Protein AF-A0A291GUV1-F1 (afdb_monomer)

Radius of gyration: 18.77 Å; Cα contacts (8 Å, |Δi|>4): 471; chains: 1; bounding box: 46×38×51 Å

Nearest PDB structures (foldseek):
  6z2n-assembly1_AAA  TM=1.967E-01  e=1.186E+00  Pseudomonas aeruginosa PAO1
  6r1f-assembly1_A  TM=1.967E-01  e=1.882E+00  Pseudomonas aeruginosa PAO1
  5out-assemb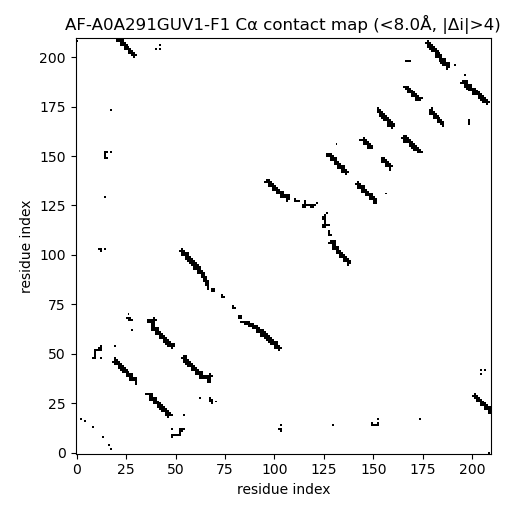ly1_A  TM=1.439E-01  e=7.865E-01  Pseudomonas aeruginosa PAO1
  6i2j-assembly1_A  TM=1.968E-01  e=3.144E+00  Pseudomonas aeruginosa PAO1
  5mzs-assembly1_A  TM=1.549E-01  e=6.450E+00  Pseudomonas aeruginosa PAO1

Mean predicted aligned error: 5.51 Å

Sequence (210 aa):
MPISLDTSLPSSLYPLAWLIGSWEGSGALIDADPDSPDARIEQQLVCTAREDGTLGWRSTIHRVDAPAPLPPTSAFARDAAPAPESTGSGERTLLHREDGVWSVGELLPGQDHAAAEAARPGTPASILSYRLGAQLTRRDEPTEEWTGEVRGPRVQLALADATGQVTATRMFGYISGRLMWLWEHRLPVPDGAPGETELTPYLSLEMHRA

pLDDT: mean 91.27, std 10.79, range [48.88, 98.69]

InterPro domains:
  IPR012674 Calycin [G3DSA:2.40.128.20] (1-210)
  IPR012674 Calycin [SSF50814] (8-188)
  IPR014878 THAP4-like, heme-binding domain [PF08768] (13-209)

Secondary structure (DSSP, 8-state):
-PPP--TTS-GGGGGGTTT-EEEEEEEEEPPSSTTSPPEEEEEEEEEEE-TTSPEEEEEEEEEEEEEPPPPGGGGG-SS-PPPPP--S---EEEEEEEEEEEEEEEEPTT--HHHHHHSPTTSGGG--EEEEEEEEEETTSPPEEEEEEEESSEEEEEEE-TTS-EEEEEEEEEETTEEEEEEEEEEEPTT--TT-EEEEEEEEEEEEE-

Structure (mmCIF, N/CA/C/O backbone):
data_AF-A0A291GUV1-F1
#
_entry.id   AF-A0A291GUV1-F1
#
loop_
_atom_site.group_PDB
_atom_site.id
_atom_site.type_symbol
_atom_site.label_atom_id
_atom_site.label_alt_id
_atom_site.label_comp_id
_atom_site.label_asym_id
_atom_site.label_entity_id
_atom_site.label_seq_id
_atom_site.pdbx_PDB_ins_code
_atom_site.Cartn_x
_atom_site.Cartn_y
_atom_site.Cartn_z
_atom_site.occupancy
_atom_site.B_iso_or_equiv
_atom_site.auth_seq_id
_atom_site.auth_comp_id
_atom_site.auth_asym_id
_atom_site.auth_atom_id
_atom_site.pdbx_PDB_model_num
ATOM 1 N N . MET A 1 1 ? -14.447 -14.378 -1.971 1.00 48.88 1 MET A N 1
ATOM 2 C CA . MET A 1 1 ? -14.921 -14.598 -0.585 1.00 48.88 1 MET A CA 1
ATOM 3 C C . MET A 1 1 ? -15.381 -13.267 0.008 1.00 48.88 1 MET A C 1
ATOM 5 O O . MET A 1 1 ? -14.678 -12.285 -0.216 1.00 48.88 1 MET A O 1
ATOM 9 N N . PRO A 1 2 ? -16.550 -13.186 0.675 1.00 60.34 2 PRO A N 1
ATOM 10 C CA . PRO A 1 2 ? -16.980 -11.969 1.371 1.00 60.34 2 PRO A CA 1
ATOM 11 C C . PRO A 1 2 ? -16.048 -11.645 2.553 1.00 60.34 2 PRO A C 1
ATOM 13 O O . PRO A 1 2 ? -15.397 -12.540 3.088 1.00 60.34 2 PRO A O 1
ATOM 16 N N . ILE A 1 3 ? -15.986 -10.373 2.961 1.00 64.25 3 ILE A N 1
ATOM 17 C CA . ILE A 1 3 ? -15.254 -9.955 4.168 1.00 64.25 3 ILE A CA 1
ATOM 18 C C . ILE A 1 3 ? -15.996 -10.512 5.391 1.00 64.25 3 ILE A C 1
ATOM 20 O O . ILE A 1 3 ? -17.155 -10.168 5.614 1.00 64.25 3 ILE A O 1
ATOM 24 N N . SER A 1 4 ? -15.335 -11.371 6.170 1.00 61.88 4 SER A N 1
ATOM 25 C CA . SER A 1 4 ? -15.818 -11.800 7.486 1.00 61.88 4 SER A CA 1
ATOM 26 C C . SER A 1 4 ? -15.296 -10.826 8.537 1.00 61.88 4 SER A C 1
ATOM 28 O O . SER A 1 4 ? -14.093 -10.584 8.601 1.00 61.88 4 SER A O 1
ATOM 30 N N . LEU A 1 5 ? -16.190 -10.255 9.345 1.00 66.06 5 LEU A N 1
ATOM 31 C CA . LEU A 1 5 ? -15.804 -9.385 10.453 1.00 66.06 5 LEU A CA 1
ATOM 32 C C . LEU A 1 5 ? -15.413 -10.253 11.648 1.00 66.06 5 LEU A C 1
ATOM 34 O O . LEU A 1 5 ? -16.259 -10.922 12.239 1.00 66.06 5 LEU A O 1
ATOM 38 N N . ASP A 1 6 ? -14.127 -10.252 11.979 1.00 76.88 6 ASP A N 1
ATOM 39 C CA . ASP A 1 6 ? -13.620 -10.865 13.199 1.00 76.88 6 ASP A CA 1
ATOM 40 C C . ASP A 1 6 ? -13.964 -9.971 14.396 1.00 76.88 6 ASP A C 1
ATOM 42 O O . ASP A 1 6 ? -13.456 -8.858 14.528 1.00 76.88 6 ASP A O 1
ATOM 46 N N . THR A 1 7 ? -14.843 -10.452 15.275 1.00 78.19 7 THR A N 1
ATOM 47 C CA . THR A 1 7 ? -15.263 -9.712 16.473 1.00 78.19 7 THR A CA 1
ATOM 48 C C . THR A 1 7 ? -14.165 -9.602 17.528 1.00 78.19 7 THR A C 1
ATOM 50 O O . THR A 1 7 ? -14.329 -8.852 18.485 1.00 78.19 7 THR A O 1
ATOM 53 N N . SER A 1 8 ? -13.075 -10.360 17.387 1.00 86.88 8 SER A N 1
ATOM 54 C CA . SER A 1 8 ? -11.895 -10.275 18.251 1.00 86.88 8 SER A CA 1
ATOM 55 C C . SER A 1 8 ? -10.822 -9.322 17.719 1.00 86.88 8 SER A C 1
ATOM 57 O O . SER A 1 8 ? -9.810 -9.115 18.388 1.00 86.88 8 SER A O 1
ATOM 59 N N . LEU A 1 9 ? -11.046 -8.706 16.550 1.00 92.56 9 LEU A N 1
ATOM 60 C CA . LEU A 1 9 ? -10.116 -7.747 15.969 1.00 92.56 9 LEU A CA 1
ATOM 61 C C . LEU A 1 9 ? -9.914 -6.553 16.920 1.00 92.56 9 LEU A C 1
ATOM 63 O O . LEU A 1 9 ? -10.897 -5.899 17.278 1.00 92.56 9 LEU A O 1
ATOM 67 N N . PRO A 1 10 ? -8.667 -6.208 17.294 1.00 94.75 10 PRO A N 1
ATOM 68 C CA . PRO A 1 10 ? -8.408 -5.003 18.069 1.00 94.75 10 PRO A CA 1
ATOM 69 C C . PRO A 1 10 ? -8.974 -3.760 17.379 1.00 94.75 10 PRO A C 1
ATOM 71 O O . PRO A 1 10 ? -8.784 -3.561 16.178 1.00 94.75 10 PRO A O 1
ATOM 74 N N . SER A 1 11 ? -9.640 -2.889 18.140 1.00 93.00 11 SER A N 1
ATOM 75 C CA . SER A 1 11 ? -10.332 -1.717 17.587 1.00 93.00 11 SER A CA 1
ATOM 76 C C . SER A 1 11 ? -9.405 -0.733 16.872 1.00 93.00 11 SER A C 1
ATOM 78 O O . SER A 1 11 ? -9.840 -0.043 15.952 1.00 93.00 11 SER A O 1
ATOM 80 N N . SER A 1 12 ? -8.119 -0.698 17.239 1.00 95.19 12 SER A N 1
ATOM 81 C CA . SER A 1 12 ? -7.092 0.075 16.529 1.00 95.19 12 SER A CA 1
ATOM 82 C C . SER A 1 12 ? -6.949 -0.339 15.061 1.00 95.19 12 SER A C 1
ATOM 84 O O . SER A 1 12 ? -6.573 0.480 14.231 1.00 95.19 12 SER A O 1
ATOM 86 N N . LEU A 1 13 ? -7.287 -1.584 14.709 1.00 96.50 13 LEU A N 1
ATOM 87 C CA . LEU A 1 13 ? -7.186 -2.114 13.350 1.00 96.50 13 LEU A CA 1
ATOM 88 C C . LEU A 1 13 ? -8.477 -2.002 12.543 1.00 96.50 13 LEU A C 1
ATOM 90 O O . LEU A 1 13 ? -8.472 -2.359 11.365 1.00 96.50 13 LEU A O 1
ATOM 94 N N . TYR A 1 14 ? -9.569 -1.479 13.108 1.00 94.00 14 TYR A N 1
ATOM 95 C CA . TYR A 1 14 ? -10.821 -1.301 12.362 1.00 94.00 14 TYR A CA 1
ATOM 96 C C . TYR A 1 14 ? -10.642 -0.525 11.045 1.00 94.00 14 TYR A C 1
ATOM 98 O O . TYR A 1 14 ? -11.185 -0.979 10.034 1.00 94.00 14 TYR A O 1
ATOM 106 N N . PRO A 1 15 ? -9.827 0.551 10.972 1.00 95.44 15 PRO A N 1
ATOM 107 C CA . PRO A 1 15 ? -9.578 1.246 9.705 1.00 95.44 15 PRO A CA 1
ATOM 108 C C . PRO A 1 15 ? -8.904 0.380 8.627 1.00 95.44 15 PRO A C 1
ATOM 110 O O . PRO A 1 15 ? -9.054 0.659 7.439 1.00 95.44 15 PRO A O 1
ATOM 113 N N . LEU A 1 16 ? -8.202 -0.688 9.021 1.00 96.69 16 LEU A N 1
ATOM 114 C CA . LEU A 1 16 ? -7.499 -1.626 8.138 1.00 96.69 16 LEU A CA 1
ATOM 115 C C . LEU A 1 16 ? -8.188 -2.995 8.035 1.00 96.69 16 LEU A C 1
ATOM 117 O O . LEU A 1 16 ? -7.654 -3.898 7.390 1.00 96.69 16 LEU A O 1
ATOM 121 N N . ALA A 1 17 ? -9.380 -3.172 8.616 1.00 94.56 17 ALA A N 1
ATOM 122 C CA . ALA A 1 17 ? -10.063 -4.468 8.661 1.00 94.56 17 ALA A CA 1
ATOM 123 C C . ALA A 1 17 ? -10.269 -5.087 7.266 1.00 94.56 17 ALA A C 1
ATOM 125 O O . ALA A 1 17 ? -10.180 -6.299 7.079 1.00 94.56 17 ALA A O 1
ATOM 126 N N . TRP A 1 18 ? -10.486 -4.240 6.258 1.00 94.00 18 TRP A N 1
ATOM 127 C CA . TRP A 1 18 ? -10.668 -4.643 4.866 1.00 94.00 18 TRP A CA 1
ATOM 128 C C . TRP A 1 18 ? -9.395 -5.164 4.190 1.00 94.00 18 TRP A C 1
ATOM 130 O O . TRP A 1 18 ? -9.521 -5.796 3.143 1.00 94.00 18 TRP A O 1
ATOM 140 N N . LEU A 1 19 ? -8.207 -4.923 4.752 1.00 95.88 19 LEU A N 1
ATOM 141 C CA . LEU A 1 19 ? -6.914 -5.367 4.222 1.00 95.88 19 LEU A CA 1
ATOM 142 C C . LEU A 1 19 ? -6.465 -6.702 4.837 1.00 95.88 19 LEU A C 1
ATOM 144 O O . LEU A 1 19 ? -5.697 -7.434 4.223 1.00 95.88 19 LEU A O 1
ATOM 148 N N . ILE A 1 20 ? -6.973 -7.058 6.020 1.00 95.88 20 ILE A N 1
ATOM 149 C CA . ILE A 1 20 ? -6.611 -8.294 6.729 1.00 95.88 20 ILE A CA 1
ATOM 150 C C . ILE A 1 20 ? -7.007 -9.527 5.908 1.00 95.88 20 ILE A C 1
ATOM 152 O O . ILE A 1 20 ? -8.106 -9.595 5.344 1.00 95.88 20 ILE A O 1
ATOM 156 N N . GLY A 1 21 ? -6.111 -10.513 5.865 1.00 95.44 21 GLY A N 1
ATOM 157 C CA . GLY A 1 21 ? -6.259 -11.773 5.144 1.00 95.44 21 GLY A CA 1
ATOM 158 C C . GLY A 1 21 ? -5.115 -12.033 4.167 1.00 95.44 21 GLY A C 1
ATOM 159 O O . GLY A 1 21 ? -4.085 -11.358 4.189 1.00 95.44 21 GLY A O 1
ATOM 160 N N . SER A 1 22 ? -5.319 -13.030 3.311 1.00 97.69 22 SER A N 1
ATOM 161 C CA . SER A 1 22 ? -4.397 -13.380 2.235 1.00 97.69 22 SER A CA 1
ATOM 162 C C . SER A 1 22 ? -4.894 -12.819 0.909 1.00 97.69 22 SER A C 1
ATOM 164 O O . SER A 1 22 ? -6.092 -12.849 0.615 1.00 97.69 22 SER A O 1
ATOM 166 N N . TRP A 1 23 ? -3.962 -12.333 0.106 1.00 98.06 23 TRP A N 1
ATOM 167 C CA . TRP A 1 23 ? -4.203 -11.798 -1.221 1.00 98.06 23 TRP A CA 1
ATOM 168 C C . TRP A 1 23 ? -3.198 -12.382 -2.194 1.00 98.06 23 TRP A C 1
ATOM 170 O O . TRP A 1 23 ? -2.025 -12.570 -1.865 1.00 98.06 23 TRP A O 1
ATOM 180 N N . GLU A 1 24 ? -3.650 -12.609 -3.412 1.00 98.12 24 GLU A N 1
ATOM 181 C CA . GLU A 1 24 ? -2.790 -12.981 -4.521 1.00 98.12 24 GLU A CA 1
ATOM 182 C C . GLU A 1 24 ? -3.249 -12.254 -5.782 1.00 98.12 24 GLU A C 1
ATOM 184 O O . GLU A 1 24 ? -4.422 -11.902 -5.923 1.00 98.12 24 GLU A O 1
ATOM 189 N N . GLY A 1 25 ? -2.324 -11.973 -6.687 1.00 96.44 25 GLY A N 1
ATOM 190 C CA . GLY A 1 25 ? -2.649 -11.193 -7.868 1.00 96.44 25 GLY A CA 1
ATOM 191 C C . GLY A 1 25 ? -1.497 -11.061 -8.836 1.00 96.44 25 GLY A C 1
ATOM 192 O O . GLY A 1 25 ? -0.401 -11.582 -8.615 1.00 96.44 25 GLY A O 1
ATOM 193 N N . SER A 1 26 ? -1.762 -10.333 -9.911 1.00 96.50 26 SER A N 1
ATOM 194 C CA . SER A 1 26 ? -0.773 -10.025 -10.934 1.00 96.50 26 SER A CA 1
ATOM 195 C C . SER A 1 26 ? -0.937 -8.605 -11.442 1.00 96.50 26 SER A C 1
ATOM 197 O O . SER A 1 26 ? -1.988 -7.986 -11.269 1.00 96.50 26 SER A O 1
ATOM 199 N N . GLY A 1 27 ? 0.101 -8.096 -12.082 1.00 95.75 27 GLY A N 1
ATOM 200 C CA . GLY A 1 27 ? 0.084 -6.754 -12.628 1.00 95.75 27 GLY A CA 1
ATOM 201 C C . GLY A 1 27 ? 1.339 -6.448 -13.421 1.00 95.75 27 GLY A C 1
ATOM 202 O O . GLY A 1 27 ? 1.973 -7.366 -13.949 1.00 95.75 27 GLY A O 1
ATOM 203 N N . ALA A 1 28 ? 1.667 -5.168 -13.507 1.00 95.69 28 ALA A N 1
ATOM 204 C CA . ALA A 1 28 ? 2.740 -4.648 -14.338 1.00 95.69 28 ALA A CA 1
ATOM 205 C C . ALA A 1 28 ? 3.915 -4.173 -13.478 1.00 95.69 28 ALA A C 1
ATOM 207 O O . ALA A 1 28 ? 3.725 -3.455 -12.494 1.00 95.69 28 ALA A O 1
ATOM 208 N N . LEU A 1 29 ? 5.120 -4.568 -13.876 1.00 95.94 29 LEU A N 1
ATOM 209 C CA . LEU A 1 29 ? 6.368 -3.892 -13.552 1.00 95.94 29 LEU A CA 1
ATOM 210 C C . LEU A 1 29 ? 6.674 -2.951 -14.711 1.00 95.94 29 LEU A C 1
ATOM 212 O O . LEU A 1 29 ? 6.822 -3.420 -15.841 1.00 95.94 29 LEU A O 1
ATOM 216 N N . ILE A 1 30 ? 6.742 -1.661 -14.407 1.00 92.19 30 ILE A N 1
ATOM 217 C CA . ILE A 1 30 ? 6.947 -0.616 -15.403 1.00 92.19 30 ILE A CA 1
ATOM 218 C C . ILE A 1 30 ? 8.426 -0.575 -15.768 1.00 92.19 30 ILE A C 1
ATOM 220 O O . ILE A 1 30 ? 9.281 -0.524 -14.874 1.00 92.19 30 ILE A O 1
ATOM 224 N N . ASP A 1 31 ? 8.724 -0.642 -17.063 1.00 86.31 31 ASP A N 1
ATOM 225 C CA . ASP A 1 31 ? 10.093 -0.468 -17.538 1.00 86.31 31 ASP A CA 1
ATOM 226 C C . ASP A 1 31 ? 10.478 1.020 -17.521 1.00 86.31 31 ASP A C 1
ATOM 228 O O . ASP A 1 31 ? 9.645 1.909 -17.697 1.00 86.31 31 ASP A O 1
ATOM 232 N N . ALA A 1 32 ? 11.753 1.302 -17.258 1.00 77.00 32 ALA A N 1
ATOM 233 C CA . ALA A 1 32 ? 12.261 2.669 -17.303 1.00 77.00 32 ALA A CA 1
ATOM 234 C C . ALA A 1 32 ? 12.401 3.167 -18.749 1.00 77.00 32 ALA A C 1
ATOM 236 O O . ALA A 1 32 ? 12.370 4.376 -18.983 1.00 77.00 32 ALA A O 1
ATOM 237 N N . ASP A 1 33 ? 12.580 2.248 -19.699 1.00 82.06 33 ASP A N 1
ATOM 238 C CA . ASP A 1 33 ? 12.566 2.536 -21.125 1.00 82.06 33 ASP A CA 1
ATOM 239 C C . ASP A 1 33 ? 11.120 2.496 -21.659 1.00 82.06 33 ASP A C 1
ATOM 241 O O . ASP A 1 33 ? 10.516 1.422 -21.696 1.00 82.06 33 ASP A O 1
ATOM 245 N N . PRO A 1 34 ? 10.552 3.634 -22.104 1.00 75.62 34 PRO A N 1
ATOM 246 C CA . PRO A 1 34 ? 9.176 3.694 -22.595 1.00 75.62 34 PRO A CA 1
ATOM 247 C C . PRO A 1 34 ? 8.944 2.901 -23.890 1.00 75.62 34 PRO A C 1
ATOM 249 O O . PRO A 1 34 ? 7.790 2.617 -24.218 1.00 75.62 34 PRO A O 1
ATOM 252 N N . ASP A 1 35 ? 10.004 2.546 -24.623 1.00 79.69 35 ASP A N 1
ATOM 253 C CA . ASP A 1 35 ? 9.913 1.714 -25.828 1.00 79.69 35 ASP A CA 1
ATOM 254 C C . ASP A 1 35 ? 9.953 0.205 -25.507 1.00 79.69 35 ASP A C 1
ATOM 256 O O . ASP A 1 35 ? 9.679 -0.632 -26.377 1.00 79.69 35 ASP A O 1
ATOM 260 N N . SER A 1 36 ? 10.262 -0.157 -24.258 1.00 82.50 36 SER A N 1
ATOM 261 C CA . SER A 1 36 ? 10.290 -1.537 -23.779 1.00 82.50 36 SER A CA 1
ATOM 262 C C . SER A 1 36 ? 8.934 -1.943 -23.179 1.00 82.50 36 SER A C 1
ATOM 264 O O . SER A 1 36 ? 8.303 -1.162 -22.469 1.00 82.50 36 SER A O 1
ATOM 266 N N . PRO A 1 37 ? 8.435 -3.166 -23.449 1.00 84.94 37 PRO A N 1
ATOM 267 C CA . PRO A 1 37 ? 7.156 -3.605 -22.908 1.00 84.94 37 PRO A CA 1
ATOM 268 C C . PRO A 1 37 ? 7.247 -3.876 -21.403 1.00 84.94 37 PRO A C 1
ATOM 270 O O . PRO A 1 37 ? 8.158 -4.566 -20.940 1.00 84.94 37 PRO A O 1
ATOM 273 N N . ASP A 1 38 ? 6.228 -3.434 -20.665 1.00 91.56 38 ASP A N 1
ATOM 274 C CA . ASP A 1 38 ? 6.072 -3.755 -19.248 1.00 91.56 38 ASP A CA 1
ATOM 275 C C . ASP A 1 38 ? 6.078 -5.273 -19.007 1.00 91.56 38 ASP A C 1
ATOM 277 O O . ASP A 1 38 ? 5.472 -6.068 -19.744 1.00 91.56 38 ASP A O 1
ATOM 281 N N . ALA A 1 39 ? 6.718 -5.685 -17.914 1.00 93.75 39 ALA A N 1
ATOM 282 C CA . ALA A 1 39 ? 6.810 -7.088 -17.529 1.00 93.75 39 ALA A CA 1
ATOM 283 C C . ALA A 1 39 ? 5.689 -7.478 -16.562 1.00 93.75 39 ALA A C 1
ATOM 285 O O . ALA A 1 39 ? 5.278 -6.702 -15.696 1.00 93.75 39 ALA A O 1
ATOM 286 N N . ARG A 1 40 ? 5.224 -8.726 -16.641 1.00 96.19 40 ARG A N 1
ATOM 287 C CA . ARG A 1 40 ? 4.284 -9.266 -15.658 1.00 96.19 40 ARG A CA 1
ATOM 288 C C . ARG A 1 40 ? 4.963 -9.452 -14.307 1.00 96.19 40 ARG A C 1
ATOM 290 O O . ARG A 1 40 ? 6.061 -9.997 -14.203 1.00 96.19 40 ARG A O 1
ATOM 297 N N . ILE A 1 41 ? 4.240 -9.100 -13.253 1.00 97.81 41 ILE A N 1
ATOM 298 C CA . ILE A 1 41 ? 4.554 -9.496 -11.881 1.00 97.81 41 ILE A CA 1
ATOM 299 C C . ILE A 1 41 ? 3.405 -10.280 -11.267 1.00 97.81 41 ILE A C 1
ATOM 301 O O . ILE A 1 41 ? 2.247 -10.118 -11.650 1.00 97.81 41 ILE A O 1
ATOM 305 N N . GLU A 1 42 ? 3.736 -11.126 -10.301 1.00 98.06 42 GLU A N 1
ATOM 306 C CA . GLU A 1 42 ? 2.792 -11.844 -9.450 1.00 98.06 42 GLU A CA 1
ATOM 307 C C . GLU A 1 42 ? 3.141 -11.586 -7.991 1.00 98.06 42 GLU A C 1
ATOM 309 O O . GLU A 1 42 ? 4.316 -11.611 -7.622 1.00 98.06 42 GLU A O 1
ATOM 314 N N . GLN A 1 43 ? 2.129 -11.370 -7.157 1.00 98.19 43 GLN A N 1
ATOM 315 C CA . GLN A 1 43 ? 2.323 -11.140 -5.733 1.00 98.19 43 GLN A CA 1
ATOM 316 C C . GLN A 1 43 ? 1.481 -12.092 -4.895 1.00 98.19 43 GLN A C 1
ATOM 318 O O . GLN A 1 43 ? 0.311 -12.325 -5.190 1.00 98.19 43 GLN A O 1
ATOM 323 N N . GLN A 1 44 ? 2.072 -12.549 -3.793 1.00 98.56 44 GLN A N 1
ATOM 324 C CA . GLN A 1 44 ? 1.369 -13.059 -2.623 1.00 98.56 44 GLN A CA 1
ATOM 325 C C . GLN A 1 44 ? 1.561 -12.090 -1.452 1.00 98.56 44 GLN A C 1
ATOM 327 O O . GLN A 1 44 ? 2.686 -11.687 -1.143 1.00 98.56 44 GLN A O 1
ATOM 332 N N . LEU A 1 45 ? 0.465 -11.732 -0.793 1.00 98.56 45 LEU A N 1
ATOM 333 C CA . LEU A 1 45 ? 0.433 -10.824 0.347 1.00 98.56 45 LEU A CA 1
ATOM 334 C C . LEU A 1 45 ? -0.371 -11.453 1.482 1.00 98.56 45 LEU A C 1
ATOM 336 O O . LEU A 1 45 ? -1.478 -11.940 1.275 1.00 98.56 45 LEU A O 1
ATOM 340 N N . VAL A 1 46 ? 0.166 -11.403 2.696 1.00 98.56 46 VAL A N 1
ATOM 341 C CA . VAL A 1 46 ? -0.541 -11.799 3.914 1.00 98.56 46 VAL A CA 1
ATOM 342 C C . VAL A 1 46 ? -0.521 -10.638 4.897 1.00 98.56 46 VAL A C 1
ATOM 344 O O . VAL A 1 46 ? 0.542 -10.148 5.285 1.00 98.56 46 VAL A O 1
ATOM 347 N N .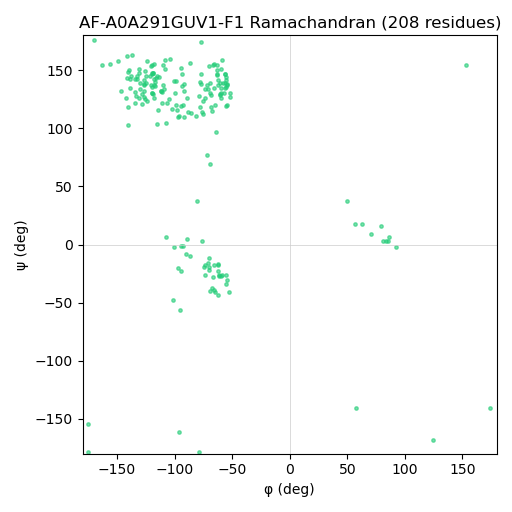 CYS A 1 47 ? -1.714 -10.224 5.309 1.00 98.12 47 CYS A N 1
ATOM 348 C CA . CYS A 1 47 ? -1.948 -9.188 6.300 1.00 98.12 47 CYS A CA 1
ATOM 349 C C . CYS A 1 47 ? -2.602 -9.820 7.534 1.00 98.12 47 CYS A C 1
ATOM 351 O O . CYS A 1 47 ? -3.722 -10.329 7.456 1.00 98.12 47 CYS A O 1
ATOM 353 N N . THR A 1 48 ? -1.921 -9.796 8.676 1.00 97.62 48 THR A N 1
ATOM 354 C CA . THR A 1 48 ? -2.354 -10.496 9.896 1.00 97.62 48 THR A CA 1
ATOM 355 C C . THR A 1 48 ? -2.603 -9.504 11.023 1.00 97.62 48 THR A C 1
ATOM 357 O O . THR A 1 48 ? -1.709 -8.735 11.363 1.00 97.62 48 THR A O 1
ATOM 360 N N . ALA A 1 49 ? -3.787 -9.534 11.636 1.00 97.06 49 ALA A N 1
ATOM 361 C CA . ALA A 1 49 ? -4.027 -8.798 12.875 1.00 97.06 49 ALA A CA 1
ATOM 362 C C . ALA A 1 49 ? -3.177 -9.371 14.010 1.00 97.06 49 ALA A C 1
ATOM 364 O O . ALA A 1 49 ? -3.116 -10.589 14.184 1.00 97.06 49 ALA A O 1
ATOM 365 N N . ARG A 1 50 ? -2.533 -8.501 14.782 1.00 96.06 50 ARG A N 1
ATOM 366 C CA . ARG A 1 50 ? -1.774 -8.880 15.974 1.00 96.06 50 ARG A CA 1
ATOM 367 C C . ARG A 1 50 ? -2.514 -8.432 17.225 1.00 96.06 50 ARG A C 1
ATOM 369 O O . ARG A 1 50 ? -3.233 -7.437 17.204 1.00 96.06 50 ARG A O 1
ATOM 376 N N . GLU A 1 51 ? -2.317 -9.162 18.319 1.00 94.19 51 GLU A N 1
ATOM 377 C CA . GLU A 1 51 ? -2.972 -8.887 19.607 1.00 94.19 51 GLU A CA 1
ATOM 378 C C . GLU A 1 51 ? -2.614 -7.506 20.177 1.00 94.19 51 GLU A C 1
ATOM 380 O O . GLU A 1 51 ? -3.414 -6.900 20.883 1.00 94.19 51 GLU A O 1
ATOM 385 N N . ASP A 1 52 ? -1.440 -6.978 19.824 1.00 96.12 52 ASP A N 1
ATOM 386 C CA . ASP A 1 52 ? -0.970 -5.643 20.212 1.00 96.12 52 ASP A CA 1
ATOM 387 C C . ASP A 1 52 ? -1.637 -4.494 19.431 1.00 96.12 52 ASP A C 1
ATOM 389 O O . ASP A 1 52 ? -1.295 -3.327 19.625 1.00 96.12 52 ASP A O 1
ATOM 393 N N . GLY A 1 53 ? -2.589 -4.803 18.546 1.00 96.44 53 GLY A N 1
ATOM 394 C CA . GLY A 1 53 ? -3.306 -3.810 17.757 1.00 96.44 53 GLY A CA 1
ATOM 395 C C . GLY A 1 53 ? -2.540 -3.293 16.540 1.00 96.44 53 GLY A C 1
ATOM 396 O O . GLY A 1 53 ? -2.939 -2.267 15.982 1.00 96.44 53 GLY A O 1
ATOM 397 N N . THR A 1 54 ? -1.479 -3.988 16.114 1.00 98.50 54 THR A N 1
ATOM 398 C CA . THR A 1 54 ? -0.740 -3.718 14.871 1.00 98.50 54 THR A CA 1
ATOM 399 C C . THR A 1 54 ? -1.074 -4.724 13.764 1.00 98.50 54 THR A C 1
ATOM 401 O O . THR A 1 54 ? -1.578 -5.824 14.004 1.00 98.50 54 THR A O 1
ATOM 404 N N . LEU A 1 55 ? -0.810 -4.345 12.514 1.00 98.62 55 LEU A N 1
ATOM 405 C CA . LEU A 1 55 ? -0.970 -5.220 11.358 1.00 98.62 55 LEU A CA 1
ATOM 406 C C . LEU A 1 55 ? 0.390 -5.806 10.973 1.00 98.62 55 LEU A C 1
ATOM 408 O O . LEU A 1 55 ? 1.316 -5.080 10.622 1.00 98.62 55 LEU A O 1
ATOM 412 N N . GLY A 1 56 ? 0.509 -7.129 10.991 1.00 98.62 56 GLY A N 1
ATOM 413 C CA . GLY A 1 56 ? 1.620 -7.825 10.359 1.00 98.62 56 GLY A CA 1
ATOM 414 C C . GLY A 1 56 ? 1.483 -7.811 8.842 1.00 98.62 56 GLY A C 1
ATOM 415 O O . GLY A 1 56 ? 0.413 -8.115 8.320 1.00 98.62 56 GLY A O 1
ATOM 416 N N . TRP A 1 57 ? 2.575 -7.503 8.155 1.00 98.50 57 TRP A N 1
ATOM 417 C CA . TRP A 1 57 ? 2.668 -7.450 6.702 1.00 98.50 57 TRP A CA 1
ATOM 418 C C . TRP A 1 57 ? 3.717 -8.446 6.215 1.00 98.50 57 TRP A C 1
ATOM 420 O O . TRP A 1 57 ? 4.835 -8.455 6.728 1.00 98.50 57 TRP A O 1
ATOM 430 N N . ARG A 1 58 ? 3.371 -9.278 5.233 1.00 98.56 58 ARG A N 1
ATOM 431 C CA . ARG A 1 58 ? 4.327 -10.132 4.521 1.00 98.56 58 ARG A CA 1
ATOM 432 C C . ARG A 1 58 ? 3.980 -10.171 3.048 1.00 98.56 58 ARG A C 1
ATOM 434 O O . ARG A 1 58 ? 2.916 -10.666 2.684 1.00 98.56 58 ARG A O 1
ATOM 441 N N . SER A 1 59 ? 4.893 -9.702 2.213 1.00 98.25 59 SER A N 1
ATOM 442 C CA . SER A 1 59 ? 4.708 -9.606 0.770 1.00 98.25 59 SER A CA 1
ATOM 443 C C . SER A 1 59 ? 5.856 -10.299 0.043 1.00 98.25 59 SER A C 1
ATOM 445 O O . SER A 1 59 ? 7.025 -10.203 0.420 1.00 98.25 59 SER A O 1
ATOM 447 N N . THR A 1 60 ? 5.519 -11.051 -0.997 1.00 98.44 60 THR A N 1
ATOM 448 C CA . THR A 1 60 ? 6.480 -11.615 -1.945 1.00 98.44 60 THR A CA 1
ATOM 449 C C . THR A 1 60 ? 6.000 -11.305 -3.351 1.00 98.44 60 THR A C 1
ATOM 451 O O . THR A 1 60 ? 4.868 -11.632 -3.697 1.00 98.44 60 THR A O 1
ATOM 454 N N . ILE A 1 61 ? 6.866 -10.691 -4.152 1.00 98.12 61 ILE A N 1
ATOM 455 C CA . ILE A 1 61 ? 6.611 -10.334 -5.547 1.00 98.12 61 ILE A CA 1
ATOM 456 C C . ILE A 1 61 ? 7.627 -11.062 -6.416 1.00 98.12 61 ILE A C 1
ATOM 458 O O . ILE A 1 61 ? 8.834 -10.985 -6.172 1.00 98.12 61 ILE A O 1
ATOM 462 N N . HIS A 1 62 ? 7.142 -11.735 -7.450 1.00 98.44 62 HIS A N 1
ATOM 463 C CA . HIS A 1 62 ? 7.966 -12.324 -8.494 1.00 98.44 62 HIS A CA 1
ATOM 464 C C . HIS A 1 62 ? 7.766 -11.560 -9.796 1.00 98.44 62 HIS A C 1
ATOM 466 O O . HIS A 1 62 ? 6.631 -11.261 -10.168 1.00 98.44 62 HIS A O 1
ATOM 472 N N . ARG A 1 63 ? 8.860 -11.299 -10.513 1.00 97.38 63 ARG A N 1
ATOM 473 C CA . ARG A 1 63 ? 8.801 -10.978 -11.939 1.00 97.38 63 ARG A CA 1
ATOM 474 C C . ARG A 1 63 ? 8.580 -12.274 -12.705 1.00 97.38 63 ARG A C 1
ATOM 476 O O . ARG A 1 63 ? 9.181 -13.299 -12.382 1.00 97.38 63 ARG A O 1
ATOM 483 N N . VAL A 1 64 ? 7.711 -12.217 -13.701 1.00 97.06 64 VAL A N 1
ATOM 484 C CA . VAL A 1 64 ? 7.431 -13.313 -14.623 1.00 97.06 64 VAL A CA 1
ATOM 485 C C . VAL A 1 64 ? 7.959 -12.907 -15.989 1.00 97.06 64 VAL A C 1
ATOM 487 O O . VAL A 1 64 ? 7.685 -11.799 -16.447 1.00 97.06 64 VAL A O 1
ATOM 490 N N . ASP A 1 65 ? 8.701 -13.794 -16.643 1.00 94.00 65 ASP A N 1
ATOM 491 C CA . ASP A 1 65 ? 9.085 -13.622 -18.046 1.00 94.00 65 ASP A CA 1
ATOM 492 C C . ASP A 1 65 ? 7.866 -13.831 -18.960 1.00 94.00 65 ASP A C 1
ATOM 494 O O . ASP A 1 65 ? 7.636 -14.912 -19.506 1.00 94.00 65 ASP A O 1
ATOM 498 N N . ALA A 1 66 ? 7.021 -12.805 -19.004 1.00 92.44 66 ALA A N 1
ATOM 499 C CA . ALA A 1 66 ? 5.800 -12.686 -19.785 1.00 92.44 66 ALA A CA 1
ATOM 500 C C . ALA A 1 66 ? 5.398 -11.198 -19.853 1.00 92.44 66 ALA A C 1
ATOM 502 O O . ALA A 1 66 ? 5.718 -10.441 -18.927 1.00 92.44 66 ALA A O 1
ATOM 503 N N . PRO A 1 67 ? 4.662 -10.767 -20.891 1.00 91.38 67 PRO A N 1
ATOM 504 C CA . PRO A 1 67 ? 4.155 -9.401 -20.977 1.00 91.38 67 PRO A CA 1
ATOM 505 C C . PRO A 1 67 ? 3.180 -9.096 -19.836 1.00 91.38 67 PRO A C 1
ATOM 507 O O . PRO A 1 67 ? 2.420 -9.973 -19.401 1.00 91.38 67 PRO A O 1
ATOM 510 N N . ALA A 1 68 ? 3.185 -7.848 -19.367 1.00 92.00 68 ALA A N 1
ATOM 511 C CA . ALA A 1 68 ? 2.228 -7.368 -18.380 1.00 92.00 68 ALA A CA 1
ATOM 512 C C . ALA A 1 68 ? 0.772 -7.572 -18.850 1.00 92.00 68 ALA A C 1
ATOM 514 O O . ALA A 1 68 ? 0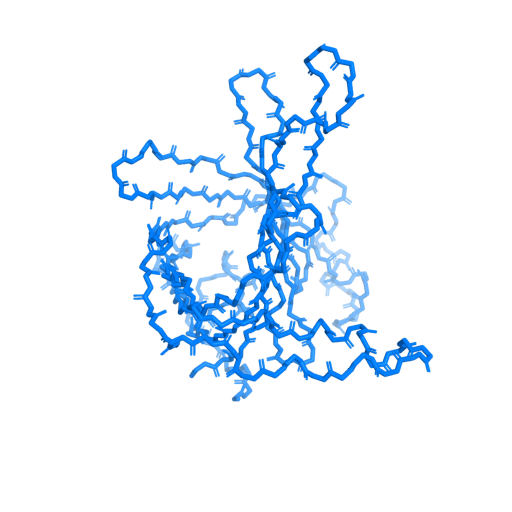.472 -7.482 -20.046 1.00 92.00 68 ALA A O 1
ATOM 515 N N . PRO A 1 69 ? -0.166 -7.846 -17.923 1.00 87.94 69 PRO A N 1
ATOM 516 C CA . PRO A 1 69 ? -1.579 -7.855 -18.262 1.00 87.94 69 PRO A CA 1
ATOM 517 C C . PRO A 1 69 ? -2.018 -6.455 -18.701 1.00 87.94 69 PRO A C 1
ATOM 519 O O . PRO A 1 69 ? -1.547 -5.449 -18.171 1.00 87.94 69 PRO A O 1
ATOM 522 N N . LEU A 1 70 ? -2.969 -6.389 -19.635 1.00 80.56 70 LEU A N 1
ATOM 523 C CA . LEU A 1 70 ? -3.564 -5.111 -20.011 1.00 80.56 70 LEU A CA 1
ATOM 524 C C . LEU A 1 70 ? -4.230 -4.467 -18.783 1.00 80.56 70 LEU A C 1
ATOM 526 O O . LEU A 1 70 ? -4.970 -5.151 -18.065 1.00 80.56 70 LEU A O 1
ATOM 530 N N . PRO A 1 71 ? -4.029 -3.160 -18.542 1.00 74.06 71 PRO A N 1
ATOM 531 C CA . PRO A 1 71 ? -4.672 -2.485 -17.426 1.00 74.06 71 PRO A CA 1
ATOM 532 C C . PRO A 1 71 ? -6.197 -2.503 -17.611 1.00 74.06 71 PRO A C 1
ATOM 534 O O . PRO A 1 71 ? -6.669 -2.432 -18.749 1.00 74.06 71 PRO A O 1
ATOM 537 N N . PRO A 1 72 ? -7.006 -2.513 -16.535 1.00 66.50 72 PRO A N 1
ATOM 538 C CA . PRO A 1 72 ? -8.469 -2.540 -16.645 1.00 66.50 72 PRO A CA 1
ATOM 539 C C . PRO A 1 72 ? -9.050 -1.392 -17.488 1.00 66.50 72 PRO A C 1
ATOM 541 O O . PRO A 1 72 ? -10.117 -1.523 -18.084 1.00 66.50 72 PRO A O 1
ATOM 544 N N . THR A 1 73 ? -8.339 -0.264 -17.568 1.00 67.69 73 THR A N 1
ATOM 545 C CA . THR A 1 73 ? -8.716 0.906 -18.372 1.00 67.69 73 THR A CA 1
ATOM 546 C C . THR A 1 73 ? -8.612 0.680 -19.882 1.00 67.69 73 THR A C 1
ATOM 548 O O . THR A 1 73 ? -9.266 1.396 -20.639 1.00 67.69 73 THR A O 1
ATOM 551 N N . SER A 1 74 ? -7.859 -0.330 -20.330 1.00 68.50 74 SER A N 1
ATOM 552 C CA . SER A 1 74 ? -7.725 -0.699 -21.748 1.00 68.50 74 SER A CA 1
ATOM 553 C C . SER A 1 74 ? -9.061 -1.083 -22.393 1.00 68.50 74 SER A C 1
ATOM 555 O O . SER A 1 74 ? -9.257 -0.840 -23.579 1.00 68.50 74 SER A O 1
ATOM 557 N N . ALA A 1 75 ? -10.026 -1.571 -21.604 1.00 65.56 75 ALA A N 1
ATOM 558 C CA . ALA A 1 75 ? -11.382 -1.867 -22.068 1.00 65.56 75 ALA A CA 1
ATOM 559 C C . ALA A 1 75 ? -12.148 -0.626 -22.573 1.00 65.56 75 ALA A C 1
ATOM 561 O O . ALA A 1 75 ? -13.154 -0.769 -23.267 1.00 65.56 75 ALA A O 1
ATOM 562 N N . PHE A 1 76 ? -11.696 0.584 -22.223 1.00 66.31 76 PHE A N 1
ATOM 563 C CA . PHE A 1 76 ? -12.290 1.847 -22.670 1.00 66.31 76 PHE A CA 1
ATOM 564 C C . PHE A 1 76 ? -11.521 2.502 -23.828 1.00 66.31 76 PHE A C 1
ATOM 566 O O . PHE A 1 76 ? -11.945 3.550 -24.323 1.00 66.31 76 PHE A O 1
ATOM 573 N N . ALA A 1 77 ? -10.403 1.916 -24.268 1.00 68.62 77 ALA A N 1
ATOM 574 C CA . ALA A 1 77 ? -9.691 2.379 -25.452 1.00 68.62 77 ALA A CA 1
ATOM 575 C C . ALA A 1 77 ? -10.512 2.044 -26.710 1.00 68.62 77 ALA A C 1
ATOM 577 O O . ALA A 1 77 ? -11.048 0.945 -26.844 1.00 68.62 77 ALA A O 1
ATOM 578 N N . ARG A 1 78 ? -10.651 3.012 -27.630 1.00 54.25 78 ARG A N 1
ATOM 579 C CA . ARG A 1 78 ? -11.431 2.829 -28.874 1.00 54.25 78 ARG A CA 1
ATOM 580 C C . ARG A 1 78 ? -10.795 1.808 -29.815 1.00 54.25 78 ARG A C 1
ATOM 582 O O . ARG A 1 78 ? -11.518 1.149 -30.555 1.00 54.25 78 ARG A O 1
ATOM 589 N N . ASP A 1 79 ? -9.477 1.675 -29.735 1.00 62.09 79 ASP A N 1
ATOM 590 C CA . ASP A 1 79 ? -8.719 0.609 -30.365 1.00 62.09 79 ASP A CA 1
ATOM 591 C C . ASP A 1 79 ? -8.487 -0.465 -29.303 1.00 62.09 79 ASP A C 1
ATOM 593 O O . ASP A 1 79 ? -7.761 -0.247 -28.333 1.00 62.09 79 ASP A O 1
ATOM 597 N N . ALA A 1 80 ? -9.156 -1.610 -29.451 1.00 54.50 80 ALA A N 1
ATOM 598 C CA . ALA A 1 80 ? -8.895 -2.768 -28.613 1.00 54.50 80 ALA A CA 1
ATOM 599 C C . ALA A 1 80 ? -7.460 -3.223 -28.893 1.00 54.50 80 ALA A C 1
ATOM 601 O O . ALA A 1 80 ? -7.212 -3.915 -29.881 1.00 54.50 80 ALA A O 1
ATOM 602 N N . ALA A 1 81 ? -6.511 -2.793 -28.058 1.00 57.28 81 ALA A N 1
ATOM 603 C CA . ALA A 1 81 ? -5.168 -3.341 -28.093 1.00 57.28 81 ALA A CA 1
ATOM 604 C C . ALA A 1 81 ? -5.313 -4.865 -27.942 1.00 57.28 81 ALA A C 1
ATOM 606 O O . ALA A 1 81 ? -5.931 -5.312 -26.965 1.00 57.28 81 ALA A O 1
ATOM 607 N N . PRO A 1 82 ? -4.854 -5.670 -28.918 1.00 58.66 82 PRO A N 1
ATOM 608 C CA . PRO A 1 82 ? -4.913 -7.113 -28.777 1.00 58.66 82 PRO A CA 1
ATOM 609 C C . PRO A 1 82 ? -4.176 -7.491 -27.493 1.00 58.66 82 PRO A C 1
ATOM 611 O O . PRO A 1 82 ? -3.143 -6.901 -27.171 1.00 58.66 82 PRO A O 1
ATOM 614 N N . ALA A 1 83 ? -4.731 -8.447 -26.742 1.00 62.69 83 ALA A N 1
ATOM 615 C CA . ALA A 1 83 ? -4.018 -9.002 -25.601 1.00 62.69 83 ALA A CA 1
ATOM 616 C C . ALA A 1 83 ? -2.626 -9.435 -26.087 1.00 62.69 83 ALA A C 1
ATOM 618 O O . ALA A 1 83 ? -2.553 -10.088 -27.135 1.00 62.69 83 ALA A O 1
ATOM 619 N N . PRO A 1 84 ? -1.546 -9.038 -25.393 1.00 62.91 84 PRO A N 1
ATOM 620 C CA . PRO A 1 84 ? -0.206 -9.357 -25.847 1.00 62.91 84 PRO A CA 1
ATOM 621 C C . PRO A 1 84 ? -0.087 -10.873 -26.011 1.00 62.91 84 PRO A C 1
ATOM 623 O O . PRO A 1 84 ? -0.571 -11.642 -25.172 1.00 62.91 84 PRO A O 1
ATOM 626 N N . GLU A 1 85 ? 0.495 -11.305 -27.132 1.00 63.06 85 GLU A N 1
ATOM 627 C CA . GLU A 1 85 ? 0.752 -12.722 -27.361 1.00 63.06 85 GLU A CA 1
ATOM 628 C C . GLU A 1 85 ? 1.589 -13.268 -26.199 1.00 63.06 85 GLU A C 1
ATOM 630 O O . GLU A 1 85 ? 2.404 -12.556 -25.616 1.00 63.06 85 GLU A O 1
ATOM 635 N N . SER A 1 86 ? 1.375 -14.533 -25.833 1.00 62.41 86 SER A N 1
ATOM 636 C CA . SER A 1 86 ? 2.129 -15.216 -24.775 1.00 62.41 86 SER A CA 1
ATOM 637 C C . SER A 1 86 ? 3.580 -15.457 -25.219 1.00 62.41 86 SER A C 1
ATOM 639 O O . SER A 1 86 ? 3.989 -16.590 -25.473 1.00 62.41 86 SER A O 1
ATOM 641 N N . THR A 1 87 ? 4.356 -14.389 -25.343 1.00 70.81 87 THR A N 1
ATOM 642 C CA . THR A 1 87 ? 5.782 -14.397 -25.641 1.00 70.81 87 THR A CA 1
ATOM 643 C C . THR A 1 87 ? 6.544 -14.292 -24.328 1.00 70.81 87 THR A C 1
ATOM 645 O O . THR A 1 87 ? 6.483 -13.269 -23.654 1.00 70.81 87 THR A O 1
ATOM 648 N N . GLY A 1 88 ? 7.221 -15.367 -23.936 1.00 79.25 88 GLY A N 1
ATOM 649 C CA . GLY A 1 88 ? 7.987 -15.434 -22.692 1.00 79.25 88 GLY A CA 1
ATOM 650 C C . GLY A 1 88 ? 8.083 -16.865 -22.175 1.00 79.25 88 GLY A C 1
ATOM 651 O O . GLY A 1 88 ? 7.242 -17.709 -22.494 1.00 79.25 88 GLY A O 1
ATOM 652 N N . SER A 1 89 ? 9.123 -17.169 -21.406 1.00 89.56 89 SER A N 1
ATOM 653 C CA . SER A 1 89 ? 9.328 -18.503 -20.825 1.00 89.56 89 SER A CA 1
ATOM 654 C C . SER A 1 89 ? 8.374 -18.815 -19.664 1.00 89.56 89 SER A C 1
ATOM 656 O O . SER A 1 89 ? 8.215 -19.980 -19.294 1.00 89.56 89 SER A O 1
ATOM 658 N N . GLY A 1 90 ? 7.750 -17.791 -19.069 1.00 91.88 90 GLY A N 1
ATOM 659 C CA . GLY A 1 90 ? 6.977 -17.911 -17.832 1.00 91.88 90 GLY A CA 1
ATOM 660 C C . GLY A 1 90 ? 7.840 -18.162 -16.588 1.00 91.88 90 GLY A C 1
ATOM 661 O O . GLY A 1 90 ? 7.296 -18.462 -15.520 1.00 91.88 90 GLY A O 1
ATOM 662 N N . GLU A 1 91 ? 9.168 -18.059 -16.708 1.00 95.88 91 GLU A N 1
ATOM 663 C CA . GLU A 1 91 ? 10.093 -18.186 -15.586 1.00 95.88 91 GLU A CA 1
ATOM 664 C C . GLU A 1 91 ? 9.810 -17.113 -14.528 1.00 95.88 91 GLU A C 1
ATOM 666 O O . GLU A 1 91 ? 9.528 -15.955 -14.846 1.00 95.88 91 GLU A O 1
ATOM 671 N N . ARG A 1 92 ? 9.874 -17.513 -13.253 1.00 97.62 92 ARG A N 1
ATOM 672 C CA . ARG A 1 92 ? 9.662 -16.632 -12.102 1.00 97.62 92 ARG A CA 1
ATOM 673 C C . ARG A 1 92 ? 10.988 -16.312 -11.438 1.00 97.62 92 ARG A C 1
ATOM 675 O O . ARG A 1 92 ? 11.683 -17.218 -10.985 1.00 97.62 92 ARG A O 1
ATOM 682 N N . THR A 1 93 ? 11.278 -15.028 -11.283 1.00 97.62 93 THR A N 1
ATOM 683 C CA . THR A 1 93 ? 12.420 -14.542 -10.504 1.00 97.62 93 THR A CA 1
ATOM 684 C C . THR A 1 93 ? 11.924 -13.697 -9.339 1.00 97.62 93 THR A C 1
ATOM 686 O O . THR A 1 93 ? 10.972 -12.928 -9.468 1.00 97.62 93 THR A O 1
ATOM 689 N N . LEU A 1 94 ? 12.518 -13.884 -8.156 1.00 97.44 94 LEU A N 1
ATOM 690 C CA . LEU A 1 94 ? 12.154 -13.099 -6.978 1.00 97.44 94 LEU A CA 1
ATOM 691 C C . LEU A 1 94 ? 12.513 -11.630 -7.228 1.00 97.44 94 LEU A C 1
ATOM 693 O O . LEU A 1 94 ? 13.683 -11.324 -7.440 1.00 97.44 94 LEU A O 1
ATOM 697 N N . LEU A 1 95 ? 11.512 -10.750 -7.184 1.00 95.94 95 LEU A N 1
ATOM 698 C CA . LEU A 1 95 ? 11.693 -9.308 -7.329 1.00 95.94 95 LEU A CA 1
ATOM 699 C C . LEU A 1 95 ? 11.786 -8.644 -5.955 1.00 95.94 95 LEU A C 1
ATOM 701 O O . LEU A 1 95 ? 12.787 -8.012 -5.645 1.00 95.94 95 LEU A O 1
ATOM 705 N N . HIS A 1 96 ? 10.769 -8.848 -5.112 1.00 96.19 96 HIS A N 1
ATOM 706 C CA . HIS A 1 96 ? 10.726 -8.313 -3.750 1.00 96.19 96 HIS A CA 1
ATOM 707 C C . HIS A 1 96 ? 10.309 -9.383 -2.753 1.00 96.19 96 HIS A C 1
ATOM 709 O O . HIS A 1 96 ? 9.403 -10.179 -3.009 1.00 96.19 96 HIS A O 1
ATOM 715 N N . ARG A 1 97 ? 10.922 -9.352 -1.572 1.00 97.06 97 ARG A N 1
ATOM 716 C CA . ARG A 1 97 ? 10.395 -9.989 -0.364 1.00 97.06 97 ARG A CA 1
ATOM 717 C C . ARG A 1 97 ? 10.518 -9.002 0.779 1.00 97.06 97 ARG A C 1
ATOM 719 O O . ARG A 1 97 ? 11.628 -8.573 1.087 1.00 97.06 97 ARG A O 1
ATOM 726 N N . GLU A 1 98 ? 9.387 -8.684 1.388 1.00 97.19 98 GLU A N 1
ATOM 727 C CA . GLU A 1 98 ? 9.322 -7.757 2.510 1.00 97.19 98 GLU A CA 1
ATOM 728 C C . GLU A 1 98 ? 8.447 -8.306 3.638 1.00 97.19 98 GLU A C 1
ATOM 730 O O . GLU A 1 98 ? 7.397 -8.916 3.404 1.00 97.19 98 GLU A O 1
ATOM 735 N N . ASP A 1 99 ? 8.877 -8.046 4.864 1.00 98.31 99 ASP A N 1
ATOM 736 C CA . ASP A 1 99 ? 8.096 -8.236 6.080 1.00 98.31 99 ASP A CA 1
ATOM 737 C C . ASP A 1 99 ? 7.926 -6.871 6.759 1.00 98.31 99 ASP A C 1
ATOM 739 O O . ASP A 1 99 ? 8.715 -5.949 6.555 1.00 98.31 99 ASP A O 1
ATOM 743 N N . GLY A 1 100 ? 6.878 -6.705 7.560 1.00 97.94 100 GLY A N 1
ATOM 744 C CA . GLY A 1 100 ? 6.649 -5.427 8.214 1.00 97.94 100 GLY A CA 1
ATOM 745 C C . GLY A 1 100 ? 5.574 -5.415 9.284 1.00 97.94 100 GLY A C 1
ATOM 746 O O . GLY A 1 100 ? 4.879 -6.407 9.539 1.00 97.94 100 GLY A O 1
ATOM 747 N N . VAL A 1 101 ? 5.461 -4.254 9.920 1.00 98.56 101 VAL A N 1
ATOM 748 C CA . VAL A 1 101 ? 4.470 -3.946 10.954 1.00 98.56 101 VAL A CA 1
ATOM 749 C C . VAL A 1 101 ? 3.863 -2.591 10.654 1.00 98.56 101 VAL A C 1
ATOM 751 O O . VAL A 1 101 ? 4.593 -1.627 10.444 1.00 98.56 101 VAL A O 1
ATOM 754 N N . TRP A 1 102 ? 2.537 -2.519 10.611 1.00 98.69 102 TRP A N 1
ATOM 755 C CA . TRP A 1 102 ? 1.819 -1.268 10.408 1.00 98.69 102 TRP A CA 1
ATOM 756 C C . TRP A 1 102 ? 1.034 -0.912 11.663 1.00 98.69 102 TRP A C 1
ATOM 758 O O . TRP A 1 102 ? 0.474 -1.783 12.332 1.00 98.69 102 TRP A O 1
ATOM 768 N N . SER A 1 103 ? 0.958 0.378 11.954 1.00 98.50 103 SER A N 1
ATOM 769 C CA . SER A 1 103 ? 0.200 0.934 13.064 1.00 98.50 103 SER A CA 1
ATOM 770 C C . SER A 1 103 ? -0.773 1.995 12.563 1.00 98.50 103 SER A C 1
ATOM 772 O O . SER A 1 103 ? -0.462 2.808 11.688 1.00 98.50 103 SER A O 1
ATOM 774 N N . VAL A 1 104 ? -1.976 1.974 13.132 1.00 98.50 104 VAL A N 1
ATOM 775 C CA . VAL A 1 104 ? -2.959 3.043 12.973 1.00 98.50 104 VAL A CA 1
ATOM 776 C C . VAL A 1 104 ? -2.765 4.009 14.132 1.00 98.50 104 VAL A C 1
ATOM 778 O O . VAL A 1 104 ? -2.842 3.616 15.294 1.00 98.50 104 VAL A O 1
ATOM 781 N N . GLY A 1 105 ? -2.459 5.258 13.807 1.00 97.44 105 GLY A N 1
ATOM 782 C CA . GLY A 1 105 ? -2.286 6.330 14.773 1.00 97.44 105 GLY A CA 1
ATOM 783 C C . GLY A 1 105 ? -3.547 7.170 14.950 1.00 97.44 105 GLY A C 1
ATOM 784 O O . GLY A 1 105 ? -4.655 6.787 14.579 1.00 97.44 105 GLY A O 1
ATOM 785 N N . GLU A 1 106 ? -3.342 8.362 15.503 1.00 96.62 106 GLU A N 1
ATOM 786 C CA . GLU A 1 106 ? -4.397 9.346 15.741 1.00 96.62 106 GLU A CA 1
ATOM 787 C C . GLU A 1 106 ? -5.133 9.770 14.462 1.00 96.62 106 GLU A C 1
ATOM 789 O O . GLU A 1 106 ? -4.596 9.711 13.348 1.00 96.62 106 GLU A O 1
ATOM 794 N N . LEU A 1 107 ? -6.344 10.297 14.651 1.00 96.88 107 LEU A N 1
ATOM 795 C CA . LEU A 1 107 ? -7.071 11.011 13.606 1.00 96.88 107 LEU A CA 1
ATOM 796 C C . LEU A 1 107 ? -6.234 12.163 13.039 1.00 96.88 107 LEU A C 1
ATOM 798 O O . LEU A 1 107 ? -5.499 12.851 13.758 1.00 96.88 107 LEU A O 1
ATOM 802 N N . LEU A 1 108 ? -6.371 12.403 11.736 1.00 96.62 108 LEU A N 1
ATOM 803 C CA . LEU A 1 108 ? -5.780 13.585 11.124 1.00 96.62 108 LEU A CA 1
ATOM 804 C C . LEU A 1 108 ? -6.456 14.873 11.641 1.00 96.62 108 LEU A C 1
ATOM 806 O O . LEU A 1 108 ? -7.618 14.846 12.057 1.00 96.62 108 LEU A O 1
ATOM 810 N N . PRO A 1 109 ? -5.758 16.024 11.624 1.00 96.19 109 PRO A N 1
ATOM 811 C CA . PRO A 1 109 ? -6.343 17.293 12.046 1.00 96.19 109 PRO A CA 1
ATOM 812 C C . PRO A 1 109 ? -7.637 17.628 11.292 1.00 96.19 109 PRO A C 1
ATOM 814 O O . PRO A 1 109 ? -7.724 17.461 10.076 1.00 96.19 109 PRO A O 1
ATOM 817 N N . GLY A 1 110 ? -8.636 18.134 12.018 1.00 93.75 110 GLY A N 1
ATOM 818 C CA . GLY A 1 110 ? -9.926 18.546 11.449 1.00 93.75 110 GLY A CA 1
ATOM 819 C C . GLY A 1 110 ? -10.961 17.428 11.295 1.00 93.75 110 GLY A C 1
ATOM 820 O O . GLY A 1 110 ? -12.048 17.693 10.790 1.00 93.75 110 GLY A O 1
ATOM 821 N N . GLN A 1 111 ? -10.659 16.200 11.726 1.00 95.38 111 GLN A N 1
ATOM 822 C CA . GLN A 1 111 ? -11.649 15.125 11.813 1.00 95.38 111 GLN A CA 1
ATOM 823 C C . GLN A 1 111 ? -12.537 15.292 13.057 1.00 95.38 111 GLN A C 1
ATOM 825 O O . GLN A 1 111 ? -12.043 15.618 14.136 1.00 95.38 111 GLN A O 1
ATOM 830 N N . ASP A 1 112 ? -13.835 15.021 12.915 1.00 94.38 112 ASP A N 1
ATOM 831 C CA . ASP A 1 112 ? -14.805 15.021 14.016 1.00 94.38 112 ASP A CA 1
ATOM 832 C C . ASP A 1 112 ? -15.356 13.605 14.211 1.00 94.38 112 ASP A C 1
ATOM 834 O O . ASP A 1 112 ? -16.180 13.119 13.433 1.00 94.38 112 ASP A O 1
ATOM 838 N N . HIS A 1 113 ? -14.868 12.936 15.256 1.00 93.06 113 HIS A N 1
ATOM 839 C CA . HIS A 1 113 ? -15.260 11.568 15.579 1.00 93.06 113 HIS A CA 1
ATOM 840 C C . HIS A 1 113 ? -16.756 11.455 15.902 1.00 93.06 113 HIS A C 1
ATOM 842 O O . HIS A 1 113 ? -17.424 10.553 15.403 1.00 93.06 113 HIS A O 1
ATOM 848 N N . ALA A 1 114 ? -17.297 12.388 16.692 1.00 94.62 114 ALA A N 1
ATOM 849 C CA . ALA A 1 114 ? -18.690 12.339 17.126 1.00 94.62 114 ALA A CA 1
ATOM 850 C C . ALA A 1 114 ? -19.646 12.591 15.953 1.00 94.62 114 ALA A C 1
ATOM 852 O O . ALA A 1 114 ? -20.664 11.910 15.819 1.00 94.62 114 ALA A O 1
ATOM 853 N N . ALA A 1 115 ? -19.302 13.533 15.071 1.00 94.81 115 ALA A N 1
ATOM 854 C 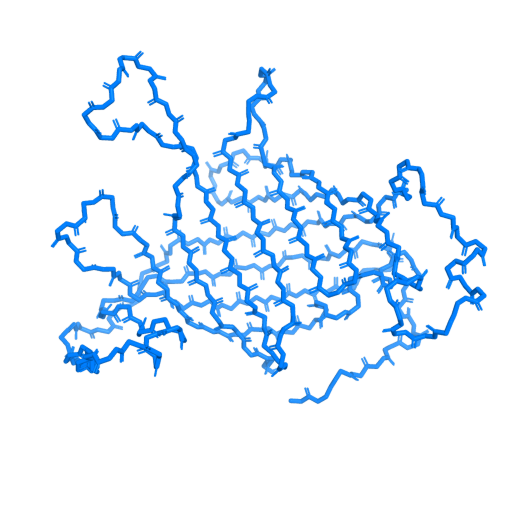CA . ALA A 1 115 ? -20.073 13.771 13.857 1.00 94.81 115 ALA A CA 1
ATOM 855 C C . ALA A 1 115 ? -20.032 12.565 12.905 1.00 94.81 115 ALA A C 1
ATOM 857 O O . ALA A 1 115 ? -21.067 12.210 12.338 1.00 94.81 115 ALA A O 1
ATOM 858 N N . ALA A 1 116 ? -18.872 11.918 12.750 1.00 94.19 116 ALA A N 1
ATOM 859 C CA . ALA A 1 116 ? -18.742 10.733 11.905 1.00 94.19 116 ALA A CA 1
ATOM 860 C C . ALA A 1 116 ? -19.534 9.534 12.446 1.00 94.19 116 ALA A C 1
ATOM 862 O O . ALA A 1 116 ? -20.165 8.821 11.666 1.00 94.19 116 ALA A O 1
ATOM 863 N N . GLU A 1 117 ? -19.551 9.341 13.765 1.00 92.00 117 GLU A N 1
ATOM 864 C CA . GLU A 1 117 ? -20.331 8.293 14.431 1.00 92.00 117 GLU A CA 1
ATOM 865 C C . GLU A 1 117 ? -21.846 8.539 14.325 1.00 92.00 117 GLU A C 1
ATOM 867 O O . GLU A 1 117 ? -22.620 7.606 14.114 1.00 92.00 117 GLU A O 1
ATOM 872 N N . ALA A 1 118 ? -22.278 9.801 14.404 1.00 96.12 118 ALA A N 1
ATOM 873 C CA . ALA A 1 118 ? -23.678 10.185 14.226 1.00 96.12 118 ALA A CA 1
ATOM 874 C C . ALA A 1 118 ? -24.141 10.148 12.755 1.00 96.12 118 ALA A C 1
ATOM 876 O O . ALA A 1 118 ? -25.347 10.124 12.480 1.00 96.12 118 ALA A O 1
ATOM 877 N N . ALA A 1 119 ? -23.211 10.176 11.798 1.00 96.25 119 ALA A N 1
ATOM 878 C CA . ALA A 1 119 ? -23.526 10.129 10.380 1.00 96.25 119 ALA A CA 1
ATOM 879 C C . ALA A 1 119 ? -24.044 8.747 9.962 1.00 96.25 119 ALA A C 1
ATOM 881 O O . ALA A 1 119 ? -23.713 7.706 10.527 1.00 96.25 119 ALA A O 1
ATOM 882 N N . ARG A 1 120 ? -24.850 8.718 8.897 1.00 94.50 120 ARG A N 1
ATOM 883 C CA . ARG A 1 120 ? -25.333 7.454 8.336 1.00 94.50 120 ARG A CA 1
ATOM 884 C C . ARG A 1 120 ? -24.133 6.605 7.874 1.00 94.50 120 ARG A C 1
ATOM 886 O O . ARG A 1 120 ? -23.343 7.109 7.067 1.00 94.50 120 ARG A O 1
ATOM 893 N N . PRO A 1 121 ? -24.030 5.326 8.285 1.00 88.69 121 PRO A N 1
ATOM 894 C CA . PRO A 1 121 ? -22.942 4.454 7.859 1.00 88.69 121 PRO A CA 1
ATOM 895 C C . PRO A 1 121 ? -22.813 4.373 6.335 1.00 88.69 121 PRO A C 1
ATOM 897 O O . PRO A 1 121 ? -23.813 4.264 5.619 1.00 88.69 121 PRO A O 1
ATOM 900 N N . GLY A 1 122 ? -21.573 4.425 5.848 1.00 85.44 122 GLY A N 1
ATOM 901 C CA . GLY A 1 122 ? -21.244 4.352 4.422 1.00 85.44 122 GLY A CA 1
ATOM 902 C C . GLY A 1 122 ? -21.401 5.673 3.665 1.00 85.44 122 GLY A C 1
ATOM 903 O O . GLY A 1 122 ? -21.193 5.706 2.453 1.00 85.44 122 GLY A O 1
ATOM 904 N N . THR A 1 123 ? -21.753 6.767 4.344 1.00 92.81 123 THR A N 1
ATOM 905 C CA . THR A 1 123 ? -21.737 8.102 3.733 1.00 92.81 123 THR A CA 1
ATOM 906 C C . THR A 1 123 ? -20.352 8.734 3.849 1.00 92.81 123 THR A C 1
ATOM 908 O O . THR A 1 123 ? -19.615 8.410 4.776 1.00 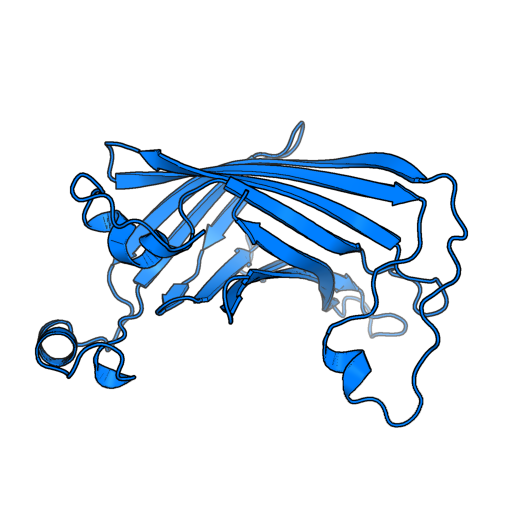92.81 123 THR A O 1
ATOM 911 N N . PRO A 1 124 ? -19.980 9.687 2.974 1.00 91.81 124 PRO A N 1
ATOM 912 C CA . PRO A 1 124 ? -18.700 10.385 3.098 1.00 91.81 124 PRO A CA 1
ATOM 913 C C . PRO A 1 124 ? -18.479 11.042 4.469 1.00 91.81 124 PRO A C 1
ATOM 915 O O . PRO A 1 124 ? -17.343 11.123 4.922 1.00 91.81 124 PRO A O 1
ATOM 918 N N . ALA A 1 125 ? -19.558 11.479 5.131 1.00 93.38 125 ALA A N 1
ATOM 919 C CA . ALA A 1 125 ? -19.514 12.080 6.461 1.00 93.38 125 ALA A CA 1
ATOM 920 C C . ALA A 1 125 ? -19.180 11.075 7.576 1.00 93.38 125 ALA A C 1
ATOM 922 O O . ALA A 1 125 ? -18.692 11.491 8.616 1.00 93.38 125 ALA A O 1
ATOM 923 N N . SER A 1 126 ? -19.401 9.771 7.362 1.00 93.44 126 SER A N 1
ATOM 924 C CA . SER A 1 126 ? -19.052 8.722 8.329 1.00 93.44 126 SER A CA 1
ATOM 925 C C . SER A 1 126 ? -17.627 8.185 8.151 1.00 93.44 126 SER A C 1
ATOM 927 O O . SER A 1 126 ? -17.274 7.187 8.774 1.00 93.44 126 SER A O 1
ATOM 929 N N . ILE A 1 127 ? -16.829 8.752 7.237 1.00 93.56 127 ILE A N 1
ATOM 930 C CA . ILE A 1 127 ? -15.482 8.260 6.926 1.00 93.56 127 ILE A CA 1
ATOM 931 C C . ILE A 1 127 ? -14.449 9.152 7.600 1.00 93.56 127 ILE A C 1
ATOM 933 O O . ILE A 1 127 ? -14.292 10.317 7.234 1.00 93.56 127 ILE A O 1
ATOM 937 N N . LEU A 1 128 ? -13.702 8.551 8.521 1.00 95.56 128 LEU A N 1
ATOM 938 C CA . LEU A 1 128 ? -12.590 9.181 9.211 1.00 95.56 128 LEU A CA 1
ATOM 939 C C . LEU A 1 128 ? -11.254 8.886 8.525 1.00 95.56 128 LEU A C 1
ATOM 941 O O . LEU A 1 128 ? -11.064 7.838 7.900 1.00 95.56 128 LEU A O 1
ATOM 945 N N . SER A 1 129 ? -10.338 9.831 8.691 1.00 97.50 129 SER A N 1
ATOM 946 C CA . SER A 1 129 ? -8.950 9.763 8.249 1.00 97.50 129 SER A CA 1
ATOM 947 C C . SER A 1 129 ? -8.015 9.558 9.436 1.00 97.50 129 SER A C 1
ATOM 949 O O . SER A 1 129 ? -7.974 10.397 10.339 1.00 97.50 129 SER A O 1
ATOM 951 N N . TYR A 1 130 ? -7.229 8.484 9.413 1.00 98.25 130 TYR A N 1
ATOM 952 C CA . TYR A 1 130 ? -6.254 8.164 10.458 1.00 98.25 130 TYR A CA 1
ATOM 953 C C . TYR A 1 130 ? -4.840 8.212 9.909 1.00 98.25 130 TYR A C 1
ATOM 955 O O . TYR A 1 130 ? -4.599 7.795 8.775 1.00 98.25 130 TYR A O 1
ATOM 963 N N . ARG A 1 131 ? -3.893 8.653 10.739 1.00 98.50 131 ARG A N 1
ATOM 964 C CA . ARG A 1 131 ? -2.468 8.500 10.443 1.00 98.50 131 ARG A CA 1
ATOM 965 C C . ARG A 1 131 ? -2.114 7.015 10.367 1.00 98.50 131 ARG A C 1
ATOM 967 O O . ARG A 1 131 ? -2.567 6.223 11.188 1.00 98.50 131 ARG A O 1
ATOM 974 N N . LEU A 1 132 ? -1.250 6.662 9.428 1.00 98.50 132 LEU A N 1
ATOM 975 C CA . LEU A 1 132 ? -0.602 5.360 9.349 1.00 98.50 132 LEU A CA 1
ATOM 976 C C . LEU A 1 132 ? 0.907 5.492 9.518 1.00 98.50 132 LEU A C 1
ATOM 978 O O . LEU A 1 132 ? 1.513 6.438 9.008 1.00 98.50 132 LEU A O 1
ATOM 982 N N . GLY A 1 133 ? 1.493 4.507 10.190 1.00 98.62 133 GLY A N 1
ATOM 983 C CA . GLY A 1 133 ? 2.920 4.209 10.146 1.00 98.62 133 GLY A CA 1
ATOM 984 C C . GLY A 1 133 ? 3.135 2.777 9.664 1.00 98.62 133 GLY A C 1
ATOM 985 O O . GLY A 1 133 ? 2.326 1.900 9.972 1.00 98.62 133 GLY A O 1
ATOM 986 N N . ALA A 1 134 ? 4.205 2.529 8.915 1.00 98.62 134 ALA A N 1
ATOM 987 C CA . ALA A 1 134 ? 4.612 1.181 8.540 1.00 98.62 134 ALA A CA 1
ATOM 988 C C . ALA A 1 134 ? 6.136 1.040 8.539 1.00 98.62 134 ALA A C 1
ATOM 990 O O . ALA A 1 134 ? 6.840 1.783 7.862 1.00 98.62 134 ALA A O 1
ATOM 991 N N . GLN A 1 135 ? 6.617 0.045 9.276 1.00 98.50 135 GLN A N 1
ATOM 992 C CA . GLN A 1 135 ? 8.010 -0.380 9.294 1.00 98.50 135 GLN A CA 1
ATOM 993 C C . GLN A 1 135 ? 8.153 -1.579 8.375 1.00 98.50 135 GLN A C 1
ATOM 995 O O . GLN A 1 135 ? 7.553 -2.623 8.649 1.00 98.50 135 GLN A O 1
ATOM 1000 N N . LEU A 1 136 ? 8.915 -1.433 7.295 1.00 98.19 136 LEU A N 1
ATOM 1001 C CA . LEU A 1 136 ? 9.106 -2.481 6.294 1.00 98.19 136 LEU A CA 1
ATOM 1002 C C . LEU A 1 136 ? 10.582 -2.860 6.207 1.00 98.19 136 LEU A C 1
ATOM 1004 O O . LEU A 1 136 ? 11.456 -1.996 6.174 1.00 98.19 136 LEU A O 1
ATOM 1008 N N . THR A 1 137 ? 10.866 -4.155 6.156 1.00 97.62 137 THR A N 1
ATOM 1009 C CA . THR A 1 137 ? 12.216 -4.687 5.975 1.00 97.62 137 THR A CA 1
ATOM 1010 C C . THR A 1 137 ? 12.277 -5.522 4.710 1.00 97.62 137 THR A C 1
ATOM 1012 O O . THR A 1 137 ? 11.458 -6.416 4.492 1.00 97.62 137 THR A O 1
ATOM 1015 N N . ARG A 1 138 ? 13.280 -5.246 3.876 1.00 93.00 138 ARG A N 1
ATOM 1016 C CA . ARG A 1 138 ? 13.665 -6.085 2.738 1.00 93.00 138 ARG A CA 1
ATOM 1017 C C . ARG A 1 138 ? 15.008 -6.740 3.026 1.00 93.00 138 ARG A C 1
ATOM 1019 O O . ARG A 1 138 ? 15.791 -6.268 3.850 1.00 93.00 138 ARG A O 1
ATOM 1026 N N . ARG A 1 139 ? 15.252 -7.888 2.396 1.00 84.31 139 ARG A N 1
ATOM 1027 C CA . ARG A 1 139 ? 16.489 -8.647 2.604 1.00 84.31 139 ARG A CA 1
ATOM 1028 C C . ARG A 1 139 ? 17.697 -7.786 2.213 1.00 84.31 139 ARG A C 1
ATOM 1030 O O . ARG A 1 139 ? 17.734 -7.274 1.106 1.00 84.31 139 ARG A O 1
ATOM 1037 N N . ASP A 1 140 ? 18.687 -7.713 3.103 1.00 84.62 140 ASP A N 1
ATOM 1038 C CA . ASP A 1 140 ? 19.953 -6.995 2.894 1.00 84.62 140 ASP A CA 1
ATOM 1039 C C . ASP A 1 140 ? 19.796 -5.466 2.703 1.00 84.62 140 ASP A C 1
ATOM 1041 O O . ASP A 1 140 ? 20.730 -4.791 2.272 1.00 84.62 140 ASP A O 1
ATOM 1045 N N . GLU A 1 141 ? 18.645 -4.905 3.092 1.00 90.19 141 GLU A N 1
ATOM 1046 C CA . GLU A 1 141 ? 18.346 -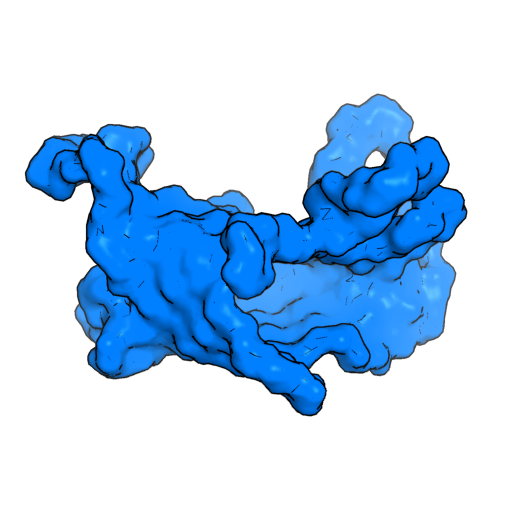3.471 3.034 1.00 90.19 141 GLU A CA 1
ATOM 1047 C C . GLU A 1 141 ? 18.049 -2.889 4.431 1.00 90.19 141 GLU A C 1
ATOM 1049 O O . GLU A 1 141 ? 17.615 -3.616 5.332 1.00 90.19 141 GLU A O 1
ATOM 1054 N N . PRO A 1 142 ? 18.265 -1.576 4.643 1.00 92.12 142 PRO A N 1
ATOM 1055 C CA . PRO A 1 142 ? 17.810 -0.893 5.851 1.00 92.12 142 PRO A CA 1
ATOM 1056 C C . PRO A 1 142 ? 16.288 -0.974 6.020 1.00 92.12 142 PRO A C 1
ATOM 1058 O O . PRO A 1 142 ? 15.545 -1.006 5.041 1.00 92.12 142 PRO A O 1
ATOM 1061 N N . THR A 1 143 ? 15.817 -0.940 7.269 1.00 96.56 143 THR A N 1
ATOM 1062 C CA . THR A 1 143 ? 14.388 -0.771 7.558 1.00 96.56 143 THR A CA 1
ATOM 1063 C C . THR A 1 143 ? 13.893 0.559 6.996 1.00 96.56 143 THR A C 1
ATOM 1065 O O . THR A 1 143 ? 14.475 1.610 7.272 1.00 96.56 143 THR A O 1
ATOM 1068 N N . GLU A 1 144 ? 12.797 0.514 6.249 1.00 97.31 144 GLU A N 1
ATOM 1069 C CA . GLU A 1 144 ? 12.100 1.688 5.741 1.00 97.31 144 GLU A CA 1
ATOM 1070 C C . GLU A 1 144 ? 10.979 2.103 6.699 1.00 97.31 144 GLU A C 1
ATOM 1072 O O . GLU A 1 144 ? 10.195 1.269 7.160 1.00 97.31 144 GLU A O 1
ATOM 1077 N N . GLU A 1 145 ? 10.877 3.408 6.949 1.00 98.19 145 GLU A N 1
ATOM 1078 C CA . GLU A 1 145 ? 9.835 4.024 7.771 1.00 98.19 145 GLU A CA 1
ATOM 1079 C C . GLU A 1 145 ? 8.861 4.783 6.869 1.00 98.19 145 GLU A C 1
ATOM 1081 O O . GLU A 1 145 ? 9.156 5.864 6.354 1.00 98.19 145 GLU A O 1
ATOM 1086 N N . TRP A 1 146 ? 7.686 4.204 6.670 1.00 98.62 146 TRP A N 1
ATOM 1087 C CA . TRP A 1 146 ? 6.630 4.769 5.844 1.00 98.62 146 TRP A CA 1
ATOM 1088 C C . TRP A 1 146 ? 5.597 5.469 6.716 1.00 98.62 146 TRP A C 1
ATOM 1090 O O . TRP A 1 146 ? 5.199 4.968 7.770 1.00 98.62 146 TRP A O 1
ATOM 1100 N N . THR A 1 147 ? 5.101 6.610 6.248 1.00 98.69 147 THR A N 1
ATOM 1101 C CA . THR A 1 147 ? 4.034 7.356 6.927 1.00 98.69 147 THR A CA 1
ATOM 1102 C C . THR A 1 147 ? 2.932 7.725 5.952 1.00 98.69 147 THR A C 1
ATOM 1104 O O . THR A 1 147 ? 3.174 7.891 4.758 1.00 98.69 147 THR A O 1
ATOM 1107 N N . GLY A 1 148 ? 1.703 7.851 6.438 1.00 98.31 148 GLY A N 1
ATOM 1108 C CA . GLY A 1 148 ? 0.608 8.275 5.578 1.00 98.31 148 GLY A CA 1
ATOM 1109 C C . GLY A 1 148 ? -0.752 8.226 6.243 1.00 98.31 148 GLY A C 1
ATOM 1110 O O . GLY A 1 148 ? -0.890 8.584 7.413 1.00 98.31 148 GLY A O 1
ATOM 1111 N N . GLU A 1 149 ? -1.757 7.810 5.483 1.00 98.31 149 GLU A N 1
ATOM 1112 C CA . GLU A 1 149 ? -3.162 7.892 5.865 1.00 98.31 149 GLU A CA 1
ATOM 1113 C C . GLU A 1 149 ? -3.945 6.657 5.416 1.00 98.31 149 GLU A C 1
ATOM 1115 O O . GLU A 1 149 ? -3.745 6.135 4.314 1.00 98.31 149 GLU A O 1
ATOM 1120 N N . VAL A 1 150 ? -4.894 6.241 6.254 1.00 98.38 150 VAL A N 1
ATOM 1121 C CA . VAL A 1 150 ? -6.027 5.406 5.849 1.00 98.38 150 VAL A CA 1
ATOM 1122 C C . VAL A 1 150 ? -7.318 6.205 5.939 1.00 98.38 150 VAL A C 1
ATOM 1124 O O . VAL A 1 150 ? -7.600 6.844 6.956 1.00 98.38 150 VAL A O 1
ATOM 1127 N N . ARG A 1 151 ? -8.120 6.142 4.874 1.00 96.06 151 ARG A N 1
ATOM 1128 C CA . ARG A 1 151 ? -9.429 6.790 4.790 1.00 96.06 151 ARG A CA 1
ATOM 1129 C C . ARG A 1 151 ? -10.416 5.883 4.071 1.00 96.06 151 ARG A C 1
ATOM 1131 O O . ARG A 1 151 ? -10.402 5.765 2.844 1.00 96.06 151 ARG A O 1
ATOM 1138 N N . GLY A 1 152 ? -11.289 5.241 4.844 1.00 92.81 152 GLY A N 1
ATOM 1139 C CA . GLY A 1 152 ? -12.148 4.178 4.324 1.00 92.81 152 GLY A CA 1
ATOM 1140 C C . GLY A 1 152 ? -11.311 3.042 3.704 1.00 92.81 152 GLY A C 1
ATOM 1141 O O . GLY A 1 152 ? -10.254 2.712 4.239 1.00 92.81 152 GLY A O 1
ATOM 1142 N N . PRO A 1 153 ? -11.732 2.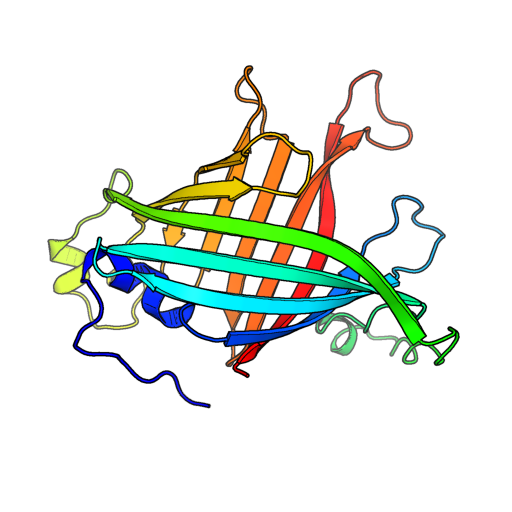448 2.573 1.00 94.50 153 PRO A N 1
ATOM 1143 C CA . PRO A 1 153 ? -11.009 1.362 1.909 1.00 94.50 153 PRO A CA 1
ATOM 1144 C C . PRO A 1 153 ? -9.825 1.845 1.045 1.00 94.50 153 PRO A C 1
ATOM 1146 O O . PRO A 1 153 ? -9.608 1.328 -0.051 1.00 94.50 153 PRO A O 1
ATOM 1149 N N . ARG A 1 154 ? -9.089 2.869 1.493 1.00 97.31 154 ARG A N 1
ATOM 1150 C CA . ARG A 1 154 ? -7.939 3.439 0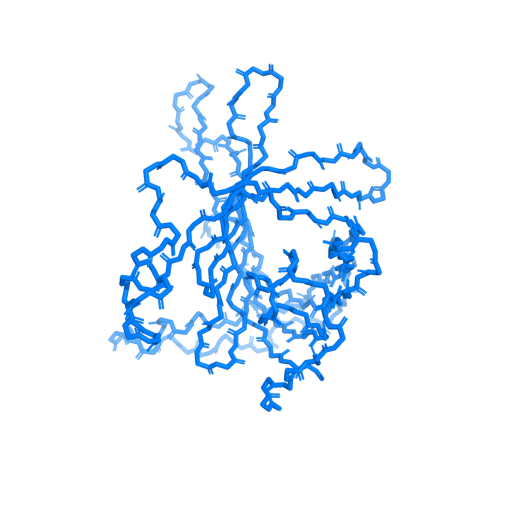.780 1.00 97.31 154 ARG A CA 1
ATOM 1151 C C . ARG A 1 154 ? -6.804 3.755 1.746 1.00 97.31 154 ARG A C 1
ATOM 1153 O O . ARG A 1 154 ? -7.034 4.384 2.776 1.00 97.31 154 ARG A O 1
ATOM 1160 N N . VAL A 1 155 ? -5.591 3.371 1.363 1.00 98.56 155 VAL A N 1
ATOM 1161 C CA . VAL A 1 155 ? -4.334 3.739 2.022 1.00 98.56 155 VAL A CA 1
ATOM 1162 C C . VAL A 1 155 ? -3.476 4.550 1.061 1.00 98.56 155 VAL A C 1
ATOM 1164 O O . VAL A 1 155 ? -3.384 4.219 -0.123 1.00 98.56 155 VAL A O 1
ATOM 1167 N N . GLN A 1 156 ? -2.814 5.577 1.580 1.00 98.50 156 GLN A N 1
ATOM 1168 C CA . GLN A 1 156 ? -1.692 6.247 0.928 1.00 98.50 156 GLN A CA 1
ATOM 1169 C C . GLN A 1 156 ? -0.526 6.302 1.910 1.00 98.50 156 GLN A C 1
ATOM 1171 O O . GLN A 1 156 ? -0.710 6.736 3.042 1.00 98.50 156 GLN A O 1
ATOM 1176 N N . LEU A 1 157 ? 0.655 5.869 1.482 1.00 98.69 157 LEU A N 1
ATOM 1177 C CA . LEU A 1 157 ? 1.900 5.920 2.243 1.00 98.69 157 LEU A CA 1
ATOM 1178 C C . LEU A 1 157 ? 2.973 6.632 1.424 1.00 98.69 157 LEU A C 1
ATOM 1180 O O . LEU A 1 157 ? 2.998 6.522 0.197 1.00 98.69 157 LEU A O 1
ATOM 1184 N N . ALA A 1 158 ? 3.879 7.306 2.117 1.00 98.69 158 ALA A N 1
ATOM 1185 C CA . ALA A 1 158 ? 5.067 7.927 1.566 1.00 98.69 158 ALA A CA 1
ATOM 1186 C C . ALA A 1 158 ? 6.297 7.515 2.380 1.00 98.69 158 ALA A C 1
ATOM 1188 O O . ALA A 1 158 ? 6.255 7.466 3.614 1.00 98.69 158 ALA A O 1
ATOM 1189 N N . LEU A 1 159 ? 7.384 7.247 1.668 1.00 98.44 159 LEU A N 1
ATOM 1190 C CA . LEU A 1 159 ? 8.730 7.145 2.211 1.00 98.44 159 LEU A CA 1
ATOM 1191 C C . LEU A 1 159 ? 9.437 8.465 1.929 1.00 98.44 159 LEU A C 1
ATOM 1193 O O . LEU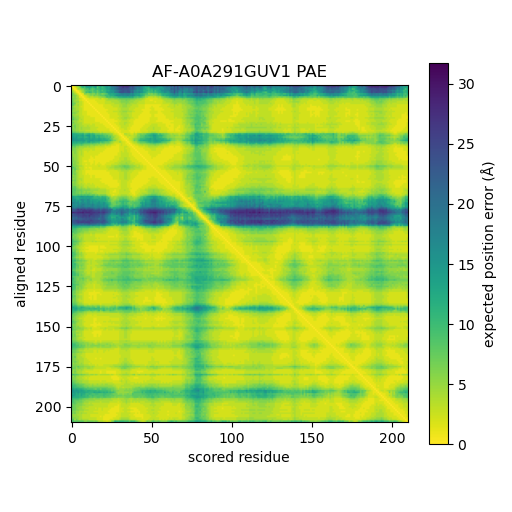 A 1 159 ? 9.405 8.948 0.794 1.00 98.44 159 LEU A O 1
ATOM 1197 N N . ALA A 1 160 ? 10.055 9.049 2.948 1.00 97.62 160 ALA A N 1
ATOM 1198 C CA . ALA A 1 160 ? 10.850 10.260 2.809 1.00 97.62 160 ALA A CA 1
ATOM 1199 C C . ALA A 1 160 ? 12.304 9.997 3.205 1.00 97.62 160 ALA A C 1
ATOM 1201 O O . ALA A 1 160 ? 12.576 9.178 4.083 1.00 97.62 160 ALA A O 1
ATOM 1202 N N . ASP A 1 161 ? 13.236 10.696 2.562 1.00 94.94 161 ASP A N 1
ATOM 1203 C CA . ASP A 1 161 ? 14.639 10.683 2.965 1.00 94.94 161 ASP A CA 1
ATOM 1204 C C . ASP A 1 161 ? 14.904 11.593 4.182 1.00 94.94 161 ASP A C 1
ATOM 1206 O O . ASP A 1 161 ? 14.009 12.246 4.723 1.00 94.94 161 ASP A O 1
ATOM 1210 N N . ALA A 1 162 ? 16.168 11.670 4.610 1.00 93.75 162 ALA A N 1
ATOM 1211 C CA . ALA A 1 162 ? 16.584 12.489 5.750 1.00 93.75 162 ALA A CA 1
ATOM 1212 C C . ALA A 1 162 ? 16.343 14.004 5.565 1.00 93.75 162 ALA A C 1
ATOM 1214 O O . ALA A 1 162 ? 16.371 14.747 6.546 1.00 93.75 162 ALA A O 1
ATOM 1215 N N . THR A 1 163 ? 16.120 14.473 4.333 1.00 95.12 163 THR A N 1
ATOM 1216 C CA . THR A 1 163 ? 15.796 15.875 4.016 1.00 95.12 163 THR A CA 1
ATOM 1217 C C . THR A 1 163 ? 14.289 16.146 4.019 1.00 95.12 163 THR A C 1
ATOM 1219 O O . THR A 1 163 ? 13.873 17.302 3.953 1.00 95.12 163 THR A O 1
ATOM 1222 N N . GLY A 1 164 ? 13.468 15.097 4.129 1.00 94.81 164 GLY A N 1
ATOM 1223 C CA . GLY A 1 164 ? 12.012 15.166 4.024 1.00 94.81 164 GLY A CA 1
ATOM 1224 C C . GLY A 1 164 ? 11.491 15.071 2.587 1.00 94.81 164 GLY A C 1
ATOM 1225 O O . GLY A 1 164 ? 10.288 15.221 2.369 1.00 94.81 164 GLY A O 1
ATOM 1226 N N . GLN A 1 165 ? 12.354 14.811 1.600 1.00 96.06 165 GLN A N 1
ATOM 1227 C CA . GLN A 1 165 ? 11.936 14.597 0.218 1.00 96.06 165 GLN A CA 1
ATOM 1228 C C . GLN A 1 165 ? 11.270 13.225 0.101 1.00 96.06 165 GLN A C 1
ATOM 1230 O O . GLN A 1 165 ? 11.864 12.209 0.450 1.00 96.06 165 GLN A O 1
ATOM 1235 N N . VAL A 1 166 ? 10.047 13.180 -0.433 1.00 98.19 166 VAL A N 1
ATOM 1236 C CA . VAL A 1 166 ? 9.354 11.909 -0.698 1.00 98.19 166 VAL A CA 1
ATOM 1237 C C . VAL A 1 166 ? 10.071 11.157 -1.815 1.00 98.19 166 VAL A C 1
ATOM 1239 O O . VAL A 1 166 ? 10.076 11.633 -2.950 1.00 98.19 166 VAL A O 1
ATOM 1242 N N . THR A 1 167 ? 10.646 9.997 -1.509 1.00 98.06 167 THR A N 1
ATOM 1243 C CA . THR A 1 167 ? 11.393 9.141 -2.444 1.00 98.06 167 THR A CA 1
ATOM 1244 C C . THR A 1 167 ? 10.553 8.008 -3.017 1.00 98.06 167 THR A C 1
ATOM 1246 O O . THR A 1 167 ? 10.892 7.481 -4.072 1.00 98.06 167 THR A O 1
ATOM 1249 N N . ALA A 1 168 ? 9.451 7.642 -2.364 1.00 98.25 168 ALA A N 1
ATOM 1250 C CA . ALA A 1 168 ? 8.524 6.641 -2.870 1.00 98.25 168 ALA A CA 1
ATOM 1251 C C . ALA A 1 168 ? 7.122 6.825 -2.282 1.00 98.25 168 ALA A C 1
ATOM 1253 O O . ALA A 1 168 ? 6.959 7.352 -1.179 1.00 98.25 168 ALA A O 1
ATOM 1254 N N . THR A 1 169 ? 6.110 6.348 -3.000 1.00 98.69 169 THR A N 1
ATOM 1255 C CA . THR A 1 169 ? 4.711 6.326 -2.553 1.00 98.69 169 THR A CA 1
ATOM 1256 C C . THR A 1 169 ? 4.110 4.944 -2.774 1.00 98.69 169 THR A C 1
ATOM 1258 O O . THR A 1 169 ? 4.446 4.236 -3.723 1.00 98.69 169 THR A O 1
ATOM 1261 N N . ARG A 1 170 ? 3.194 4.542 -1.891 1.00 98.25 170 ARG A N 1
ATOM 1262 C CA . ARG A 1 170 ? 2.350 3.356 -2.074 1.00 98.25 170 ARG A CA 1
ATOM 1263 C C . ARG A 1 170 ? 0.894 3.754 -1.904 1.00 98.25 170 ARG A C 1
ATOM 1265 O O . ARG A 1 170 ? 0.541 4.416 -0.928 1.00 98.25 170 ARG A O 1
ATOM 1272 N N . MET A 1 171 ? 0.039 3.330 -2.823 1.00 98.31 171 MET A N 1
ATOM 1273 C CA . MET A 1 171 ? -1.403 3.539 -2.740 1.00 98.31 171 MET A CA 1
ATOM 1274 C C . MET A 1 171 ? -2.133 2.212 -2.859 1.00 98.31 171 MET A C 1
ATOM 1276 O O . MET A 1 171 ? -1.964 1.508 -3.848 1.00 98.31 171 MET A O 1
ATOM 1280 N N . PHE A 1 172 ? -2.983 1.910 -1.882 1.00 97.56 172 PHE A N 1
ATOM 1281 C CA . PHE A 1 172 ? -3.841 0.729 -1.887 1.00 97.56 172 PHE A CA 1
ATOM 1282 C C . PHE A 1 172 ? -5.304 1.156 -1.889 1.00 97.56 172 PHE A C 1
ATOM 1284 O O . PHE A 1 172 ? -5.672 2.109 -1.201 1.00 97.56 172 PHE A O 1
ATOM 1291 N N . GLY A 1 173 ? -6.152 0.437 -2.616 1.00 96.75 173 GLY A N 1
ATOM 1292 C CA . GLY A 1 173 ? -7.591 0.672 -2.635 1.00 96.75 173 GLY A CA 1
ATOM 1293 C C . GLY A 1 173 ? -8.375 -0.620 -2.803 1.00 96.75 173 GLY A C 1
ATOM 1294 O O . GLY A 1 173 ? -8.072 -1.410 -3.691 1.00 96.75 173 GLY A O 1
ATOM 1295 N N . TYR A 1 174 ? -9.405 -0.834 -1.985 1.00 95.06 174 TYR A N 1
ATOM 1296 C CA . TYR A 1 174 ? -10.320 -1.960 -2.165 1.00 95.06 174 TYR A CA 1
ATOM 1297 C C . TYR A 1 174 ? -11.512 -1.550 -3.034 1.00 95.06 174 TYR A C 1
ATOM 1299 O O . TYR A 1 174 ? -12.367 -0.764 -2.620 1.00 95.06 174 TYR A O 1
ATOM 1307 N N . ILE A 1 175 ? -11.555 -2.072 -4.260 1.00 92.00 175 ILE A N 1
ATOM 1308 C CA . ILE A 1 175 ? -12.497 -1.684 -5.313 1.00 92.00 175 ILE A CA 1
ATOM 1309 C C . ILE A 1 175 ? -13.160 -2.946 -5.859 1.00 92.00 175 ILE A C 1
ATOM 1311 O O . ILE A 1 175 ? -12.491 -3.851 -6.350 1.00 92.00 175 ILE A O 1
ATOM 1315 N N . SER A 1 176 ? -14.491 -3.016 -5.774 1.00 88.06 176 SER A N 1
ATOM 1316 C CA . SER A 1 176 ? -15.292 -4.110 -6.350 1.00 88.06 176 SER A CA 1
ATOM 1317 C C . SER A 1 176 ? -14.801 -5.520 -5.984 1.00 88.06 176 SER A C 1
ATOM 1319 O O . SER A 1 176 ? -14.842 -6.437 -6.801 1.00 88.06 176 SER A O 1
ATOM 1321 N N . GLY A 1 177 ? -14.328 -5.710 -4.750 1.00 89.25 177 GLY A N 1
ATOM 1322 C CA . GLY A 1 177 ? -13.852 -7.010 -4.276 1.00 89.25 177 GLY A CA 1
ATOM 1323 C C . GLY A 1 177 ? -12.354 -7.265 -4.456 1.00 89.25 177 GLY A C 1
ATOM 1324 O O . GLY A 1 177 ? -11.880 -8.315 -4.018 1.00 89.25 177 GLY A O 1
ATOM 1325 N N . ARG A 1 178 ? -11.618 -6.331 -5.064 1.00 93.88 178 ARG A N 1
ATOM 1326 C CA . ARG A 1 178 ? -10.197 -6.467 -5.404 1.00 93.88 178 ARG A CA 1
ATOM 1327 C C . ARG A 1 178 ? -9.354 -5.407 -4.720 1.00 93.88 178 ARG A C 1
ATOM 1329 O O . ARG A 1 178 ? -9.815 -4.287 -4.511 1.00 93.88 178 ARG A O 1
ATOM 1336 N N . LEU A 1 179 ? -8.130 -5.770 -4.372 1.00 96.25 179 LEU A N 1
ATOM 1337 C CA . LEU A 1 179 ? -7.118 -4.841 -3.898 1.00 96.25 179 LEU A CA 1
ATOM 1338 C C . LEU A 1 179 ? -6.359 -4.302 -5.111 1.00 96.25 179 LEU A C 1
ATOM 1340 O O . LEU A 1 179 ? -5.672 -5.052 -5.799 1.00 96.25 179 LEU A O 1
ATOM 1344 N N . MET A 1 180 ? -6.507 -3.008 -5.361 1.00 96.25 180 MET A N 1
ATOM 1345 C CA . MET A 1 180 ? -5.703 -2.263 -6.319 1.00 96.25 180 MET A CA 1
ATOM 1346 C C . MET A 1 180 ? -4.511 -1.665 -5.590 1.00 96.25 180 MET A C 1
ATOM 1348 O O . MET A 1 180 ? -4.685 -1.052 -4.533 1.00 96.25 180 MET A O 1
ATOM 1352 N N . TRP A 1 181 ? -3.320 -1.823 -6.151 1.00 94.50 181 TRP A N 1
ATOM 1353 C CA . TRP A 1 181 ? -2.083 -1.323 -5.569 1.00 94.50 181 TRP A CA 1
ATOM 1354 C C . TRP A 1 181 ? -1.229 -0.633 -6.634 1.00 94.50 181 TRP A C 1
ATOM 1356 O O . TRP A 1 181 ? -1.011 -1.188 -7.706 1.00 94.50 181 TRP A O 1
ATOM 1366 N N . LEU A 1 182 ? -0.752 0.573 -6.327 1.00 97.25 182 LEU A N 1
ATOM 1367 C CA . LEU A 1 182 ? 0.273 1.298 -7.073 1.00 97.25 182 LEU A CA 1
ATOM 1368 C C . LEU A 1 182 ? 1.471 1.580 -6.159 1.00 97.25 182 LEU A C 1
ATOM 1370 O O . LEU A 1 182 ? 1.292 1.992 -5.007 1.00 97.25 182 LEU A O 1
ATOM 1374 N N . TRP A 1 183 ? 2.677 1.398 -6.682 1.00 97.75 183 TRP A N 1
ATOM 1375 C CA . TRP A 1 183 ? 3.923 1.811 -6.046 1.00 97.75 183 TRP A CA 1
ATOM 1376 C C . TRP A 1 183 ? 4.709 2.677 -7.026 1.00 97.75 183 TRP A C 1
ATOM 1378 O O . TRP A 1 183 ? 4.937 2.267 -8.163 1.00 97.75 183 TRP A O 1
ATOM 1388 N N . GLU A 1 184 ? 5.108 3.866 -6.588 1.00 98.06 184 GLU A N 1
ATOM 1389 C CA . GLU A 1 184 ? 5.902 4.818 -7.366 1.00 98.06 184 GLU A CA 1
ATOM 1390 C C . GLU A 1 184 ? 7.238 5.085 -6.669 1.00 98.06 184 GLU A C 1
ATOM 1392 O O . GLU A 1 184 ? 7.325 5.090 -5.435 1.00 98.06 184 GLU A O 1
ATOM 1397 N N . HIS A 1 185 ? 8.272 5.343 -7.463 1.00 96.75 185 HIS A N 1
ATOM 1398 C CA . HIS A 1 185 ? 9.593 5.749 -6.998 1.00 96.75 185 HIS A CA 1
ATOM 1399 C C . HIS A 1 185 ? 9.949 7.111 -7.565 1.00 96.75 185 HIS A C 1
ATOM 1401 O O . HIS A 1 185 ? 9.584 7.447 -8.688 1.00 96.75 185 HIS A O 1
ATOM 1407 N N . ARG A 1 186 ? 10.701 7.893 -6.795 1.00 96.19 186 ARG A N 1
ATOM 1408 C CA . ARG A 1 186 ? 11.307 9.116 -7.295 1.00 96.19 186 ARG A CA 1
ATOM 1409 C C . ARG A 1 186 ? 12.506 8.757 -8.163 1.00 96.19 186 ARG A C 1
ATOM 1411 O O . ARG A 1 186 ? 13.495 8.246 -7.640 1.00 96.19 186 ARG A O 1
ATOM 1418 N N . LEU A 1 187 ? 12.427 9.045 -9.456 1.00 93.62 187 LEU A N 1
ATOM 1419 C CA . LEU A 1 187 ? 13.474 8.759 -10.436 1.00 93.62 187 LEU A CA 1
ATOM 1420 C C . LEU A 1 187 ? 13.900 10.041 -11.169 1.00 93.62 187 LEU A C 1
ATOM 1422 O O . LEU A 1 187 ? 13.150 11.021 -11.168 1.00 93.62 187 LEU A O 1
ATOM 1426 N N . PRO A 1 188 ? 15.110 10.078 -11.760 1.00 92.88 188 PRO A N 1
ATOM 1427 C CA . PRO A 1 188 ? 15.506 11.150 -12.668 1.00 92.88 188 PRO A CA 1
ATOM 1428 C C . PRO A 1 188 ? 14.547 11.258 -13.853 1.00 92.88 188 PRO A C 1
ATOM 1430 O O . PRO A 1 188 ? 14.159 10.239 -14.420 1.00 92.88 188 PRO A O 1
ATOM 1433 N N . VAL A 1 189 ? 14.211 12.486 -14.245 1.00 91.12 189 VAL A N 1
ATOM 1434 C CA . VAL A 1 189 ? 13.381 12.731 -15.432 1.00 91.12 189 VAL A CA 1
ATOM 1435 C C . VAL A 1 189 ? 14.232 12.522 -16.694 1.00 91.12 189 VAL A C 1
ATOM 1437 O O . VAL A 1 189 ? 15.275 13.177 -16.821 1.00 91.12 189 VAL A O 1
ATOM 1440 N N . PRO A 1 190 ? 13.833 11.640 -17.632 1.00 86.50 190 PRO A N 1
ATOM 1441 C CA . PRO A 1 190 ? 14.506 11.512 -18.923 1.00 86.50 190 PRO A CA 1
ATOM 1442 C C . PRO A 1 190 ? 14.522 12.855 -19.663 1.00 86.50 190 PRO A C 1
ATOM 1444 O O . PRO A 1 190 ? 13.498 13.527 -19.749 1.00 86.50 190 PRO A O 1
ATOM 1447 N N . ASP A 1 191 ? 15.692 13.265 -20.158 1.00 88.38 191 ASP A N 1
ATOM 1448 C CA . ASP A 1 191 ? 15.918 14.569 -20.808 1.00 88.38 191 ASP A CA 1
ATOM 1449 C C . ASP A 1 191 ? 15.564 15.813 -19.953 1.00 88.38 191 ASP A C 1
ATOM 1451 O O . ASP A 1 191 ? 15.447 16.925 -20.475 1.00 88.38 191 ASP A O 1
ATOM 1455 N N . GLY A 1 192 ? 15.433 15.647 -18.630 1.00 88.75 192 GLY A N 1
ATOM 1456 C CA . GLY A 1 192 ? 15.167 16.725 -17.676 1.00 88.75 192 GLY A CA 1
ATOM 1457 C C . GLY A 1 192 ? 16.390 17.585 -17.333 1.00 88.75 192 GLY A C 1
ATOM 1458 O O . GLY A 1 192 ? 17.532 17.310 -17.721 1.00 88.75 192 GLY A O 1
ATOM 1459 N N . ALA A 1 193 ? 16.165 18.650 -16.563 1.00 94.00 193 ALA A N 1
ATOM 1460 C CA . ALA A 1 193 ? 17.242 19.484 -16.039 1.00 94.00 193 ALA A CA 1
ATOM 1461 C C . ALA A 1 193 ? 18.157 18.688 -15.077 1.00 94.00 193 ALA A C 1
ATOM 1463 O O . ALA A 1 193 ? 17.716 17.731 -14.436 1.00 94.00 193 ALA A O 1
ATOM 1464 N N . PRO A 1 194 ? 19.437 19.078 -14.903 1.00 92.88 194 PRO A N 1
ATOM 1465 C CA . PRO A 1 194 ? 20.331 18.401 -13.966 1.00 92.88 194 PRO A CA 1
ATOM 1466 C C . PRO A 1 194 ? 19.753 18.342 -12.543 1.00 92.88 194 PRO A C 1
ATOM 1468 O O . PRO A 1 194 ? 19.521 19.376 -11.918 1.00 92.88 194 PRO A O 1
ATOM 1471 N N . GLY A 1 195 ? 19.553 17.125 -12.029 1.00 91.19 195 GLY A N 1
ATOM 1472 C CA . GLY A 1 195 ? 18.980 16.881 -10.699 1.00 91.19 195 GLY A CA 1
ATOM 1473 C C . GLY A 1 195 ? 17.448 16.908 -10.641 1.00 91.19 195 GLY A C 1
ATOM 1474 O O . GLY A 1 195 ? 16.888 16.755 -9.556 1.00 91.19 195 GLY A O 1
ATOM 1475 N N . GLU A 1 196 ? 16.766 17.083 -11.774 1.00 94.56 196 GLU A N 1
ATOM 1476 C CA . GLU A 1 196 ? 15.312 16.990 -11.854 1.00 94.56 196 GLU A CA 1
ATOM 1477 C C . GLU A 1 196 ? 14.850 15.545 -11.638 1.00 94.56 196 GLU A C 1
ATOM 1479 O O . GLU A 1 196 ? 15.370 14.600 -12.236 1.00 94.56 196 GLU A O 1
ATOM 1484 N N . THR A 1 197 ? 13.880 15.373 -10.740 1.00 95.81 197 THR A N 1
ATOM 1485 C CA . THR A 1 197 ? 13.312 14.069 -10.395 1.00 95.81 197 THR A CA 1
ATOM 1486 C C . THR A 1 197 ? 11.808 14.177 -10.204 1.00 95.81 197 THR A C 1
ATOM 1488 O O . THR A 1 197 ? 11.305 15.177 -9.679 1.00 95.81 197 THR A O 1
ATOM 1491 N N . GLU A 1 198 ? 11.090 13.112 -10.524 1.00 95.38 198 GLU A N 1
ATOM 1492 C CA . GLU A 1 198 ? 9.647 13.015 -10.321 1.00 95.38 198 GLU A CA 1
ATOM 1493 C C . GLU A 1 198 ? 9.257 11.649 -9.763 1.00 95.38 198 GLU A C 1
ATOM 1495 O O . GLU A 1 198 ? 10.060 10.720 -9.774 1.00 95.38 198 GLU A O 1
ATOM 1500 N N . LEU A 1 199 ? 8.042 11.544 -9.219 1.00 96.62 199 LEU A N 1
ATOM 1501 C CA . LEU A 1 199 ? 7.479 10.248 -8.851 1.00 96.62 199 LEU A CA 1
ATOM 1502 C C . LEU A 1 199 ? 6.981 9.567 -10.123 1.00 96.62 199 LEU A C 1
ATOM 1504 O O . LEU A 1 199 ? 6.083 10.078 -10.787 1.00 96.62 199 LEU A O 1
ATOM 1508 N N . THR A 1 200 ? 7.560 8.414 -10.424 1.00 94.62 200 THR A N 1
ATOM 1509 C CA . THR A 1 200 ? 7.248 7.610 -11.599 1.00 94.62 200 THR A CA 1
ATOM 1510 C C . THR A 1 200 ? 6.688 6.262 -11.140 1.00 94.62 200 THR A C 1
ATOM 1512 O O . THR A 1 200 ? 7.237 5.662 -10.204 1.00 94.62 200 THR A O 1
ATOM 1515 N N . PRO A 1 201 ? 5.608 5.756 -11.765 1.00 94.56 201 PRO A N 1
ATOM 1516 C CA . PRO A 1 201 ? 5.101 4.415 -11.505 1.00 94.56 201 PRO A CA 1
ATOM 1517 C C . PRO A 1 201 ? 6.203 3.362 -11.626 1.00 94.56 201 PRO A C 1
ATOM 1519 O O . PRO A 1 201 ? 6.894 3.291 -12.633 1.00 94.56 201 PRO A O 1
ATOM 1522 N N . TYR A 1 202 ? 6.354 2.544 -10.588 1.00 95.75 202 TYR A N 1
ATOM 1523 C CA . TYR A 1 202 ? 7.293 1.427 -10.565 1.00 95.75 202 TYR A CA 1
ATOM 1524 C C . TYR A 1 202 ? 6.562 0.106 -10.804 1.00 95.75 202 TYR A C 1
ATOM 1526 O O . TYR A 1 202 ? 6.963 -0.697 -11.643 1.00 95.75 202 TYR A O 1
ATOM 1534 N N . LEU A 1 203 ? 5.458 -0.120 -10.090 1.00 96.50 203 LEU A N 1
ATOM 1535 C CA . LEU A 1 203 ? 4.604 -1.276 -10.323 1.00 96.50 203 LEU A CA 1
ATOM 1536 C C . LEU A 1 203 ? 3.142 -0.996 -9.998 1.00 96.50 203 LEU A C 1
ATOM 1538 O O . LEU A 1 203 ? 2.816 -0.114 -9.199 1.00 96.50 203 LEU A O 1
ATOM 1542 N N . SER A 1 204 ? 2.260 -1.791 -10.594 1.00 96.31 204 SER A N 1
ATOM 1543 C CA . SER A 1 204 ? 0.835 -1.813 -10.275 1.00 96.31 204 SER A CA 1
ATOM 1544 C C . SER A 1 204 ? 0.311 -3.241 -10.233 1.00 96.31 204 SER A C 1
ATOM 1546 O O . SER A 1 204 ? 0.774 -4.088 -10.992 1.00 96.31 204 SER A O 1
ATOM 1548 N N . LEU A 1 205 ? -0.638 -3.520 -9.340 1.00 95.62 205 LEU A N 1
ATOM 1549 C CA . LEU A 1 205 ? -1.193 -4.854 -9.105 1.00 95.62 205 LEU A CA 1
ATOM 1550 C C . LEU A 1 205 ? -2.711 -4.797 -8.920 1.00 95.62 205 LEU A C 1
ATOM 1552 O O . LEU A 1 205 ? -3.243 -3.906 -8.253 1.00 95.62 205 LEU A O 1
ATOM 1556 N N . GLU A 1 206 ? -3.384 -5.808 -9.463 1.00 95.75 206 GLU A N 1
ATOM 1557 C CA . GLU A 1 206 ? -4.757 -6.169 -9.122 1.00 95.75 206 GLU A CA 1
ATOM 1558 C C . GLU A 1 206 ? -4.718 -7.510 -8.382 1.00 95.75 206 GLU A C 1
ATOM 1560 O O . GLU A 1 206 ? -4.207 -8.505 -8.905 1.00 95.75 206 GLU A O 1
ATOM 1565 N N . MET A 1 207 ? -5.242 -7.538 -7.156 1.00 96.00 207 MET A N 1
ATOM 1566 C CA . MET A 1 207 ? -5.224 -8.730 -6.309 1.00 96.00 207 MET A CA 1
ATOM 1567 C C . MET A 1 207 ? -6.620 -9.120 -5.841 1.00 96.00 207 MET A C 1
ATOM 1569 O O . MET A 1 207 ? -7.461 -8.276 -5.514 1.00 96.00 207 MET A O 1
ATOM 1573 N N . HIS A 1 208 ? -6.855 -10.420 -5.735 1.00 95.56 208 HIS A N 1
ATOM 1574 C CA . HIS A 1 208 ? -8.042 -10.999 -5.123 1.00 95.56 208 HIS A CA 1
ATOM 1575 C C . HIS A 1 208 ? -7.695 -11.646 -3.786 1.00 95.56 208 HIS A C 1
ATOM 1577 O O . HIS A 1 208 ? -6.546 -11.973 -3.501 1.00 95.56 208 HIS A O 1
ATOM 1583 N N . ARG A 1 209 ? -8.713 -11.814 -2.940 1.00 94.12 209 ARG A N 1
ATOM 1584 C CA . ARG A 1 209 ? -8.572 -12.581 -1.698 1.00 94.12 209 ARG A CA 1
ATOM 1585 C C . ARG A 1 209 ? -8.360 -14.058 -2.035 1.00 94.12 209 ARG A C 1
ATOM 1587 O O . ARG A 1 209 ? -9.169 -14.598 -2.795 1.00 94.12 209 ARG A O 1
ATOM 1594 N N . ALA A 1 210 ? -7.322 -14.658 -1.456 1.00 89.56 210 ALA A N 1
ATOM 1595 C CA . ALA A 1 210 ? -7.019 -16.088 -1.544 1.00 89.56 210 ALA A CA 1
ATOM 1596 C C . ALA A 1 210 ? -7.809 -16.900 -0.504 1.00 89.56 210 ALA A C 1
ATOM 1598 O O . ALA A 1 210 ? -8.091 -16.348 0.588 1.00 89.56 210 ALA A O 1
#

Foldseek 3Di:
DDQDDDPLFDPQCPLVSVVAAKKKWKFWFDDPDPVDFTWMKIKIWHWHGDPVSKIKIWMWMWTFQFGGFDDPCCVVDPDNPPTDPGPGPRDIDTDWTKIKIKGWAAFDPPQDCVQLVVDDPPDLSVKTKTKMWMWMDTPPDDIFIWIFIRTHQKTKIFTADPVRHTAKIWIWGCDPQKIKIWIWGWDADVVDDVPDTDTDTRIIIIMHGD

Organism: NCBI:txid1331682

Solvent-accessible surface area (backbone atoms only — not comparable to full-atom values): 11519 Å² total; per-residue (Å²): 127,81,90,78,84,64,88,82,58,43,76,59,36,58,74,49,53,89,63,52,44,43,33,35,35,43,22,32,34,53,53,92,50,87,90,49,79,37,31,16,29,40,37,44,38,40,29,40,85,38,94,88,33,33,36,38,39,38,41,39,31,28,38,32,39,32,60,31,64,81,58,84,70,50,81,74,42,91,66,72,73,71,78,77,70,93,59,59,86,63,50,74,43,85,69,46,52,38,42,34,45,31,40,61,53,61,70,43,91,91,70,55,67,68,59,22,68,72,32,62,84,91,38,79,65,36,54,63,48,26,32,31,40,34,43,39,37,41,85,100,50,74,75,43,68,31,39,40,36,34,46,54,63,30,38,42,36,35,31,53,50,99,86,65,52,70,46,31,39,40,37,39,34,63,52,100,82,26,43,37,38,42,33,29,35,51,40,74,43,86,95,48,61,95,89,39,64,44,79,40,75,42,35,39,37,48,24,38,68,104